Protein AF-A0A3D1VP40-F1 (afdb_monomer)

pLDDT: mean 82.48, std 14.47, range [25.33, 97.44]

Radius of gyration: 17.33 Å; Cα contacts (8 Å, |Δi|>4): 310; chains: 1; bounding box: 49×33×46 Å

Nearest PDB structures (foldseek):
  6h5l-assembly1_B  TM=7.795E-01  e=4.765E-03  Candidatus Kuenenia stuttgartensis
  8x2j-assembly1_E  TM=7.146E-01  e=1.353E-03  Chloroflexus aurantiacus J-10-fl
  6lod-assembly1_E  TM=8.408E-01  e=1.209E-02  Roseiflexus castenholzii DSM 13941
  6loe-assembly1_E  TM=8.330E-01  e=3.065E-02  Roseiflexus castenholzii DSM 13941

Structure (mmCIF, N/CA/C/O backbone):
data_AF-A0A3D1VP40-F1
#
_entry.id   AF-A0A3D1VP40-F1
#
loop_
_atom_site.group_PDB
_atom_site.id
_atom_site.type_symbol
_atom_site.label_atom_id
_atom_site.label_alt_id
_atom_site.label_comp_id
_atom_site.label_asym_id
_atom_site.label_entity_id
_atom_site.label_seq_id
_atom_site.pdbx_PDB_ins_code
_atom_site.Cartn_x
_atom_site.Cartn_y
_atom_site.Cartn_z
_atom_site.occupancy
_atom_site.B_iso_or_equiv
_atom_site.auth_seq_id
_atom_site.auth_comp_id
_atom_site.auth_asym_id
_atom_site.auth_atom_id
_atom_site.pdbx_PDB_model_num
ATOM 1 N N . VAL A 1 1 ? 21.684 8.863 -1.584 1.00 35.00 1 VAL A N 1
ATOM 2 C CA . VAL A 1 1 ? 21.474 7.771 -0.621 1.00 35.00 1 VAL A CA 1
ATOM 3 C C . VAL A 1 1 ? 21.385 6.536 -1.480 1.00 35.00 1 VAL A C 1
ATOM 5 O O . VAL A 1 1 ? 20.448 6.453 -2.269 1.00 35.00 1 VAL A O 1
ATOM 8 N N . ASN A 1 2 ? 22.416 5.693 -1.455 1.00 25.33 2 ASN A N 1
ATOM 9 C CA . ASN A 1 2 ? 22.321 4.369 -2.064 1.00 25.33 2 ASN A CA 1
ATOM 10 C C . ASN A 1 2 ? 21.084 3.679 -1.477 1.00 25.33 2 ASN A C 1
ATOM 12 O O . ASN A 1 2 ? 20.813 3.895 -0.292 1.00 25.33 2 ASN A O 1
ATOM 16 N N . PRO A 1 3 ? 20.312 2.907 -2.258 1.00 34.38 3 PRO A N 1
ATOM 17 C CA . PRO A 1 3 ? 19.380 1.976 -1.652 1.00 34.38 3 PRO A CA 1
ATOM 18 C C . PRO A 1 3 ? 20.222 1.100 -0.726 1.00 34.38 3 PRO A C 1
ATOM 20 O O . PRO A 1 3 ? 21.144 0.418 -1.173 1.00 34.38 3 PRO A O 1
ATOM 23 N N . ASP A 1 4 ? 19.997 1.232 0.574 1.00 37.84 4 ASP A N 1
ATOM 24 C CA . ASP A 1 4 ? 20.619 0.360 1.547 1.00 37.84 4 ASP A CA 1
ATOM 25 C C . ASP A 1 4 ? 19.912 -0.989 1.438 1.00 37.84 4 ASP A C 1
ATOM 27 O O . ASP A 1 4 ? 18.900 -1.231 2.089 1.00 37.84 4 ASP A O 1
ATOM 31 N N . PHE A 1 5 ? 20.412 -1.835 0.539 1.00 37.47 5 PHE A N 1
ATOM 32 C CA . PHE A 1 5 ? 19.943 -3.208 0.366 1.00 37.47 5 PHE A CA 1
ATOM 33 C C . PHE A 1 5 ? 20.277 -4.100 1.580 1.00 37.47 5 PHE A C 1
ATOM 35 O O . PHE A 1 5 ? 19.898 -5.268 1.577 1.00 37.47 5 PHE A O 1
ATOM 42 N N . TYR A 1 6 ? 20.974 -3.572 2.599 1.00 36.03 6 TYR A N 1
ATOM 43 C CA . TYR A 1 6 ? 21.245 -4.246 3.871 1.00 36.03 6 TYR A CA 1
ATOM 44 C C . TYR A 1 6 ? 20.274 -3.833 4.986 1.00 36.03 6 TYR A C 1
ATOM 46 O O . TYR A 1 6 ? 20.172 -4.542 5.987 1.00 36.03 6 TYR A O 1
ATOM 54 N N . SER A 1 7 ? 19.515 -2.744 4.810 1.00 45.97 7 SER A N 1
ATOM 55 C CA . SER A 1 7 ? 18.293 -2.529 5.582 1.00 45.97 7 SER A CA 1
ATOM 56 C C . SER A 1 7 ? 17.299 -3.620 5.193 1.00 45.97 7 SER A C 1
ATOM 58 O O . SER A 1 7 ? 16.905 -3.735 4.030 1.00 45.97 7 SER A O 1
ATOM 60 N N . THR A 1 8 ? 16.875 -4.423 6.167 1.00 51.03 8 THR A N 1
ATOM 61 C CA . THR A 1 8 ? 15.873 -5.478 5.969 1.00 51.03 8 THR A CA 1
ATOM 62 C C . THR A 1 8 ? 14.512 -4.930 5.534 1.00 51.03 8 THR A C 1
ATOM 64 O O . THR A 1 8 ? 13.662 -5.711 5.110 1.00 51.03 8 THR A O 1
ATOM 67 N N . ASP A 1 9 ? 14.309 -3.604 5.571 1.00 60.00 9 ASP A N 1
ATOM 68 C CA . ASP A 1 9 ? 13.127 -2.962 5.013 1.00 60.00 9 ASP A CA 1
ATOM 69 C C . ASP A 1 9 ? 13.390 -1.537 4.471 1.00 60.00 9 ASP A C 1
ATOM 71 O O . ASP A 1 9 ? 13.225 -0.521 5.148 1.00 60.00 9 ASP A O 1
ATOM 75 N N . TRP A 1 10 ? 13.790 -1.437 3.200 1.00 67.00 10 TRP A N 1
ATOM 76 C CA . TRP A 1 10 ? 14.044 -0.165 2.505 1.00 67.00 10 TRP A CA 1
ATOM 77 C C . TRP A 1 10 ? 12.769 0.630 2.150 1.00 67.00 10 TRP A C 1
ATOM 79 O O . TRP A 1 10 ? 12.874 1.735 1.605 1.00 67.00 10 TRP A O 1
ATOM 89 N N . ARG A 1 11 ? 11.576 0.082 2.422 1.00 71.88 11 ARG A N 1
ATOM 90 C CA . ARG A 1 11 ? 10.280 0.618 1.972 1.00 71.88 11 ARG A CA 1
ATOM 91 C C . ARG A 1 11 ? 9.796 1.827 2.764 1.00 71.88 11 ARG A C 1
ATOM 93 O O . ARG A 1 11 ? 8.980 2.592 2.253 1.00 71.88 11 ARG A O 1
ATOM 100 N N . PHE A 1 12 ? 10.267 2.007 3.998 1.00 64.19 12 PHE A N 1
ATOM 101 C CA . PHE A 1 12 ? 9.725 3.016 4.910 1.00 64.19 12 PHE A CA 1
ATOM 102 C C . PHE A 1 12 ? 9.788 4.430 4.306 1.00 64.19 12 PHE A C 1
ATOM 104 O O . PHE A 1 12 ? 10.813 4.833 3.753 1.00 64.19 12 PHE A O 1
ATOM 111 N N . GLU A 1 13 ? 8.666 5.159 4.367 1.00 67.88 13 GLU A N 1
ATOM 112 C CA . GLU A 1 13 ? 8.445 6.479 3.735 1.00 67.88 13 GLU A CA 1
ATOM 113 C C . GLU A 1 13 ? 8.643 6.549 2.213 1.00 67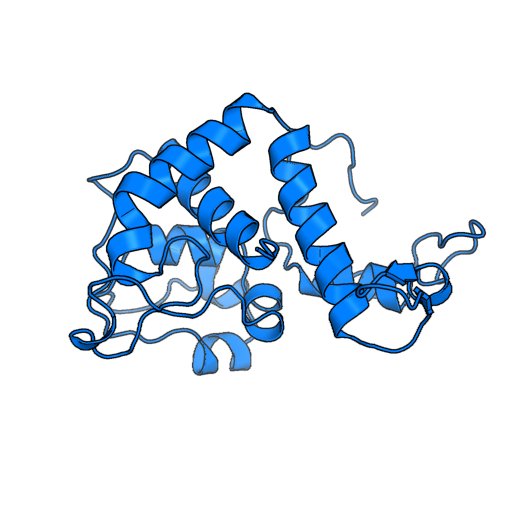.88 13 GLU A C 1
ATOM 115 O O . GLU A 1 13 ? 8.513 7.625 1.619 1.00 67.88 13 GLU A O 1
ATOM 120 N N . LYS A 1 14 ? 8.946 5.425 1.563 1.00 77.00 14 LYS A N 1
ATOM 121 C CA . LYS A 1 14 ? 8.995 5.330 0.111 1.00 77.00 14 LYS A CA 1
ATOM 122 C C . LYS A 1 14 ? 7.639 4.907 -0.410 1.00 77.00 14 LYS A C 1
ATOM 124 O O . LYS A 1 14 ? 6.890 4.185 0.248 1.00 77.00 14 LYS A O 1
ATOM 129 N N . THR A 1 15 ? 7.330 5.340 -1.622 1.00 80.94 15 THR A N 1
ATOM 130 C CA . THR A 1 15 ? 6.182 4.812 -2.352 1.00 80.94 15 THR A CA 1
ATOM 131 C C . THR A 1 15 ? 6.654 3.835 -3.427 1.00 80.94 15 THR A C 1
ATOM 133 O O . THR A 1 15 ? 7.769 3.977 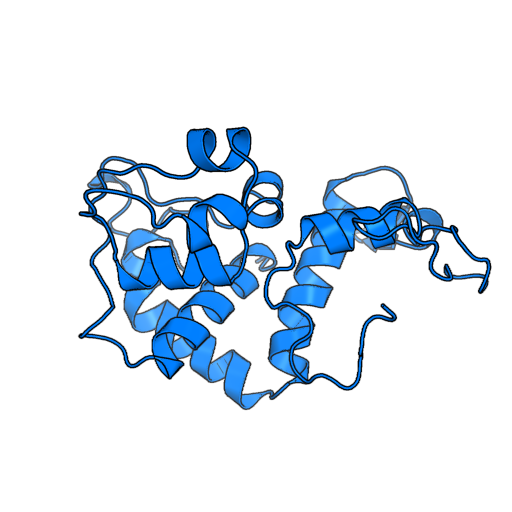-3.943 1.00 80.94 15 THR A O 1
ATOM 136 N N . PRO A 1 16 ? 5.809 2.883 -3.857 1.00 83.62 16 PRO A N 1
ATOM 137 C CA . PRO A 1 16 ? 6.107 2.081 -5.040 1.00 83.62 16 PRO A CA 1
ATOM 138 C C . PRO A 1 16 ? 6.351 2.949 -6.285 1.00 83.62 16 PRO A C 1
ATOM 140 O O . PRO A 1 16 ? 7.133 2.574 -7.155 1.00 83.62 16 PRO A O 1
ATOM 143 N N . GLY A 1 17 ? 5.768 4.152 -6.358 1.00 81.69 17 GLY A N 1
ATOM 144 C CA . GLY A 1 17 ? 6.052 5.116 -7.422 1.00 81.69 17 GLY A CA 1
ATOM 145 C C . GLY A 1 17 ? 7.482 5.657 -7.442 1.00 81.69 17 GLY A C 1
ATOM 146 O O . GLY A 1 17 ? 8.004 5.974 -8.512 1.00 81.69 17 GLY A O 1
ATOM 147 N N . GLU A 1 18 ? 8.168 5.710 -6.302 1.00 83.62 18 GLU A N 1
ATOM 148 C CA . GLU A 1 18 ? 9.597 6.032 -6.282 1.00 83.62 18 GLU A CA 1
ATOM 149 C C . GLU A 1 18 ? 10.430 4.911 -6.912 1.00 83.62 18 GLU A C 1
ATOM 151 O O . GLU A 1 18 ? 11.346 5.197 -7.688 1.00 83.62 18 GLU A O 1
ATOM 156 N N . LEU A 1 19 ? 10.076 3.648 -6.645 1.00 83.88 19 LEU A N 1
ATOM 157 C CA . LEU A 1 19 ? 10.696 2.498 -7.302 1.00 83.88 19 LEU A CA 1
ATOM 158 C C . LEU A 1 19 ? 10.361 2.468 -8.801 1.00 83.88 19 LEU A C 1
ATOM 160 O O . LEU A 1 19 ? 11.248 2.219 -9.613 1.00 83.88 19 LEU A O 1
ATOM 164 N N . PHE A 1 20 ? 9.123 2.793 -9.186 1.00 84.94 20 PHE A N 1
ATOM 165 C CA . PHE A 1 20 ? 8.741 2.940 -10.593 1.00 84.94 20 PHE A CA 1
ATOM 166 C C . PHE A 1 20 ? 9.635 3.955 -11.301 1.00 84.94 20 PHE A C 1
ATOM 168 O O . PHE A 1 20 ? 10.186 3.645 -12.351 1.00 84.94 20 PHE A O 1
ATOM 175 N N . ARG A 1 21 ? 9.836 5.149 -10.722 1.00 84.81 21 ARG A N 1
ATOM 176 C CA . ARG A 1 21 ? 10.695 6.188 -11.315 1.00 84.81 21 ARG A CA 1
ATOM 177 C C . ARG A 1 21 ? 12.130 5.697 -11.490 1.00 84.81 21 ARG A C 1
ATOM 179 O O . ARG A 1 21 ? 12.740 5.963 -12.528 1.00 84.81 21 ARG A O 1
ATOM 186 N N . LEU A 1 22 ? 12.650 4.965 -10.508 1.00 84.94 22 LEU A N 1
ATOM 187 C CA . LEU A 1 22 ? 13.979 4.364 -10.575 1.00 84.94 22 LEU A CA 1
ATOM 188 C C . LEU A 1 22 ? 14.071 3.341 -11.714 1.00 84.94 22 LEU A C 1
ATOM 190 O O . LEU A 1 22 ? 14.992 3.402 -12.524 1.00 84.94 22 LEU A O 1
ATOM 194 N N . ILE A 1 23 ? 13.093 2.443 -11.820 1.00 84.56 23 ILE A N 1
ATOM 195 C CA . ILE A 1 23 ? 13.016 1.450 -12.895 1.00 84.56 23 ILE A CA 1
ATOM 196 C C . ILE A 1 23 ? 12.827 2.131 -14.254 1.00 84.56 23 ILE A C 1
ATOM 198 O O . ILE A 1 23 ? 13.426 1.715 -15.239 1.00 84.56 23 ILE A O 1
ATOM 202 N N . GLU A 1 24 ? 12.032 3.190 -14.339 1.00 86.38 24 GLU A N 1
ATOM 203 C CA . GLU A 1 24 ? 11.755 3.866 -15.602 1.00 86.38 24 GLU A CA 1
ATOM 204 C C . GLU A 1 24 ? 12.946 4.686 -16.099 1.00 86.38 24 GLU A C 1
ATOM 206 O O . GLU A 1 24 ? 13.292 4.624 -17.277 1.00 86.38 24 GLU A O 1
ATOM 211 N N . THR A 1 25 ? 13.567 5.458 -15.209 1.00 87.81 25 THR A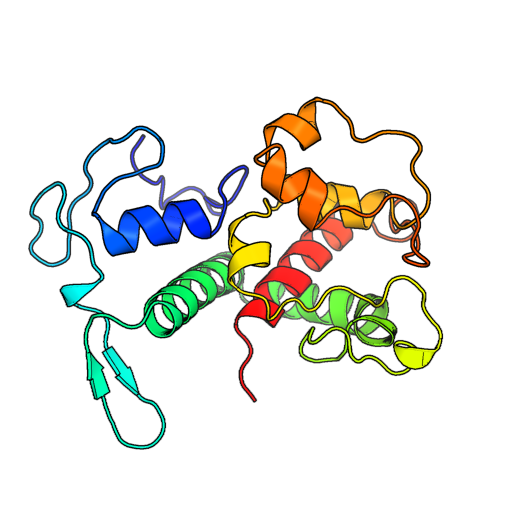 N 1
ATOM 212 C CA . THR A 1 25 ? 14.485 6.542 -15.590 1.00 87.81 25 THR A CA 1
ATOM 213 C C . THR A 1 25 ? 15.893 6.402 -15.023 1.00 87.81 25 THR A C 1
ATOM 215 O O . THR A 1 25 ? 16.754 7.212 -15.355 1.00 87.81 25 THR A O 1
ATOM 218 N N . GLY A 1 26 ? 16.134 5.442 -14.128 1.00 86.88 26 GLY A N 1
ATOM 219 C CA . GLY A 1 26 ? 17.390 5.345 -13.384 1.00 86.88 26 GLY A CA 1
ATOM 220 C C . GLY A 1 26 ? 17.588 6.493 -12.386 1.00 86.88 26 GLY A C 1
ATOM 221 O O . GLY A 1 26 ? 18.716 6.751 -11.973 1.00 86.88 26 GLY A O 1
ATOM 222 N N . LYS A 1 27 ? 16.521 7.222 -12.021 1.00 88.56 27 LYS A N 1
ATOM 223 C CA . LYS A 1 27 ? 16.566 8.374 -11.104 1.00 88.56 27 LYS A CA 1
ATOM 224 C C . LYS A 1 27 ? 15.732 8.128 -9.856 1.00 88.56 27 LYS A C 1
ATOM 226 O O . LYS A 1 27 ? 14.597 7.666 -9.947 1.00 88.56 27 LYS A O 1
ATOM 231 N N . ASP A 1 28 ? 16.262 8.507 -8.696 1.00 82.38 28 ASP A N 1
ATOM 232 C CA . ASP A 1 28 ? 15.467 8.541 -7.466 1.00 82.38 28 ASP A CA 1
ATOM 233 C C . ASP A 1 28 ? 14.621 9.821 -7.341 1.00 82.38 28 ASP A C 1
ATOM 235 O O . ASP A 1 28 ? 14.637 10.703 -8.202 1.00 82.38 28 ASP A O 1
ATOM 239 N N . ARG A 1 29 ? 13.863 9.934 -6.242 1.00 74.06 29 ARG A N 1
ATOM 240 C CA . ARG A 1 29 ? 12.994 11.091 -5.961 1.00 74.06 29 ARG A CA 1
ATOM 241 C C . ARG A 1 29 ? 13.722 12.436 -5.869 1.00 74.06 29 ARG A C 1
ATOM 243 O O . ARG A 1 29 ? 13.081 13.469 -5.997 1.00 74.06 29 ARG A O 1
ATOM 250 N N . PHE A 1 30 ? 15.034 12.427 -5.642 1.00 79.25 30 PHE A N 1
ATOM 251 C CA . PHE A 1 30 ? 15.868 13.627 -5.565 1.00 79.25 30 PHE A CA 1
ATOM 252 C C . PHE A 1 30 ? 16.601 13.900 -6.887 1.00 79.25 30 PHE A C 1
ATOM 254 O O . PHE A 1 30 ? 17.489 14.747 -6.935 1.00 79.25 30 PHE A O 1
ATOM 261 N N . GLY A 1 31 ? 16.279 13.155 -7.949 1.00 82.75 31 GLY A N 1
ATOM 262 C CA . GLY A 1 31 ? 16.936 13.265 -9.248 1.00 82.75 31 GLY A CA 1
ATOM 263 C C . GLY A 1 31 ? 18.340 12.663 -9.290 1.00 82.75 31 GLY A C 1
ATOM 264 O O . GLY A 1 31 ? 19.031 12.827 -10.295 1.00 82.75 31 GLY A O 1
ATOM 265 N N . ARG A 1 32 ? 18.779 11.955 -8.239 1.00 85.56 32 ARG A N 1
ATOM 266 C CA . ARG A 1 32 ? 20.094 11.305 -8.239 1.00 85.56 32 ARG A CA 1
ATOM 267 C C . ARG A 1 32 ? 20.065 10.110 -9.176 1.00 85.56 32 ARG A C 1
ATOM 269 O O . ARG A 1 32 ? 19.090 9.361 -9.195 1.00 85.56 32 ARG A O 1
ATOM 276 N N . LEU A 1 33 ? 21.140 9.958 -9.937 1.00 89.94 33 LEU A N 1
ATOM 277 C CA . LEU A 1 33 ? 21.310 8.885 -10.907 1.00 89.94 33 LEU A CA 1
ATOM 278 C C . LEU A 1 33 ? 21.698 7.585 -10.192 1.00 89.94 33 LEU A C 1
ATOM 280 O O . LEU A 1 33 ? 22.463 7.616 -9.231 1.00 89.94 33 LEU A O 1
ATOM 284 N N . HIS A 1 34 ? 21.199 6.462 -10.696 1.00 85.75 34 HIS A N 1
ATOM 285 C CA . HIS A 1 34 ? 21.505 5.100 -10.254 1.00 85.75 34 HIS A CA 1
ATOM 286 C C . HIS A 1 34 ? 21.895 4.240 -11.465 1.00 85.75 34 HIS A C 1
ATOM 288 O O . HIS A 1 34 ? 21.500 4.579 -12.586 1.00 85.75 34 HIS A O 1
ATOM 294 N N . PRO A 1 35 ? 22.684 3.168 -11.279 1.00 85.31 35 PRO A N 1
ATOM 295 C CA . PRO A 1 35 ? 23.094 2.306 -12.381 1.00 85.31 35 PRO A CA 1
ATOM 296 C C . PRO A 1 35 ? 21.921 1.475 -12.925 1.00 85.31 35 PRO A C 1
ATOM 298 O O . PRO A 1 35 ? 21.115 0.930 -12.164 1.00 85.31 35 PRO A O 1
ATOM 301 N N . GLY A 1 36 ? 21.848 1.379 -14.252 1.00 84.38 36 GLY A N 1
ATOM 302 C CA . GLY A 1 36 ? 20.910 0.521 -14.975 1.00 84.38 36 GLY A CA 1
ATOM 303 C C . GLY A 1 36 ? 21.457 -0.878 -15.283 1.00 84.38 36 GLY A C 1
ATOM 304 O O . GLY A 1 36 ? 22.523 -1.250 -14.784 1.00 84.38 36 GLY A O 1
ATOM 305 N N . PRO A 1 37 ? 20.764 -1.651 -16.142 1.00 82.31 37 PRO A N 1
ATOM 306 C CA . PRO A 1 37 ? 21.163 -3.005 -16.533 1.00 82.31 37 PRO A CA 1
ATOM 307 C C . PRO A 1 37 ? 22.576 -3.114 -17.122 1.00 82.31 37 PRO A C 1
ATOM 309 O O . PRO A 1 37 ? 23.231 -4.136 -16.938 1.00 82.31 37 PRO A O 1
ATOM 312 N N . SER A 1 38 ? 23.057 -2.080 -17.822 1.00 86.44 38 SER A N 1
ATOM 313 C CA . SER A 1 38 ? 24.416 -2.050 -18.387 1.00 86.44 38 SER A CA 1
ATOM 314 C C . SER A 1 38 ? 25.474 -1.538 -17.401 1.00 86.44 38 SER A C 1
ATOM 316 O O . SER A 1 38 ? 26.652 -1.450 -17.742 1.00 86.44 38 SER A O 1
ATOM 318 N N . GLY A 1 39 ? 25.064 -1.154 -16.187 1.00 86.88 39 GLY A N 1
ATOM 319 C CA . GLY A 1 39 ? 25.903 -0.479 -15.196 1.00 86.88 39 GLY A CA 1
ATOM 320 C C . GLY A 1 39 ? 26.032 1.035 -15.405 1.00 86.88 39 GLY A C 1
ATOM 321 O O . GLY A 1 39 ? 26.648 1.715 -14.584 1.00 86.88 39 GLY A O 1
ATOM 322 N N . LYS A 1 40 ? 25.442 1.604 -16.466 1.00 89.50 40 LYS A N 1
ATOM 323 C CA . LYS A 1 40 ? 25.496 3.046 -16.744 1.00 89.50 40 LYS A CA 1
ATOM 324 C C . LYS A 1 40 ? 24.605 3.842 -15.784 1.00 89.50 40 LYS A C 1
ATOM 326 O O . LYS A 1 40 ? 23.443 3.507 -15.570 1.00 89.50 40 LYS A O 1
ATOM 331 N N . MET A 1 41 ? 25.128 4.943 -15.243 1.00 89.81 41 MET A N 1
ATOM 332 C CA . MET A 1 41 ? 24.370 5.843 -14.364 1.00 89.81 41 MET A CA 1
ATOM 333 C C . MET A 1 41 ? 23.251 6.568 -15.118 1.00 89.81 41 MET A C 1
ATOM 335 O O . MET A 1 41 ? 23.481 7.135 -16.187 1.00 89.81 41 MET A O 1
ATOM 339 N N . GLY A 1 42 ? 22.053 6.597 -14.529 1.00 86.25 42 GLY A N 1
ATOM 340 C CA . GLY A 1 42 ? 20.879 7.245 -15.119 1.00 86.25 42 GLY A CA 1
ATOM 341 C C . GLY A 1 42 ? 20.225 6.429 -16.232 1.00 86.25 42 GLY A C 1
ATOM 342 O O . GLY A 1 42 ? 19.421 6.965 -16.990 1.00 86.25 42 GLY A O 1
ATOM 343 N N . GLU A 1 43 ? 20.591 5.155 -16.354 1.00 88.00 43 GLU A N 1
ATOM 344 C CA . GLU A 1 43 ? 19.918 4.202 -17.224 1.00 88.00 43 GLU A CA 1
ATOM 345 C C . GLU A 1 43 ? 18.784 3.521 -16.443 1.00 88.00 43 GLU A C 1
ATOM 347 O O . GLU A 1 43 ? 19.002 2.921 -15.392 1.00 88.00 43 GLU A O 1
ATOM 352 N N . GLY A 1 44 ? 17.554 3.627 -16.950 1.00 84.81 44 GLY A N 1
ATOM 353 C CA . GLY A 1 44 ? 16.408 2.907 -16.401 1.00 84.81 44 GLY A CA 1
ATOM 354 C C . GLY A 1 44 ? 16.408 1.426 -16.785 1.00 84.81 44 GLY A C 1
ATOM 355 O O . GLY A 1 44 ? 16.880 1.027 -17.846 1.00 84.81 44 GLY A O 1
ATOM 356 N N . TRP A 1 45 ? 15.792 0.607 -15.941 1.00 82.06 45 TRP A N 1
ATOM 357 C CA . TRP A 1 45 ? 15.563 -0.823 -16.151 1.00 82.06 45 TRP A CA 1
ATOM 358 C C . TRP A 1 45 ? 14.359 -1.128 -17.055 1.00 82.06 45 TRP A C 1
ATOM 360 O O . TRP A 1 45 ? 14.184 -2.276 -17.457 1.00 82.06 45 TRP A O 1
ATOM 370 N N . LYS A 1 46 ? 13.553 -0.122 -17.434 1.00 82.06 46 LYS A N 1
ATOM 371 C CA . LYS A 1 46 ? 12.379 -0.269 -18.321 1.00 82.06 46 LYS A CA 1
ATOM 372 C C . LYS A 1 46 ? 12.690 -1.065 -19.582 1.00 82.06 46 LYS A C 1
ATOM 374 O O . LYS A 1 46 ? 11.906 -1.939 -19.929 1.00 82.06 46 LYS A O 1
ATOM 379 N N . GLY A 1 47 ? 13.834 -0.784 -20.214 1.00 75.56 47 GLY A N 1
ATOM 380 C CA . GLY A 1 47 ? 14.337 -1.459 -21.416 1.00 75.56 47 GLY A CA 1
ATOM 381 C C . GLY A 1 47 ? 14.560 -2.971 -21.260 1.00 75.56 47 GLY A C 1
ATOM 382 O O . GLY A 1 47 ? 14.500 -3.718 -22.232 1.00 75.56 47 GLY A O 1
ATOM 383 N N . ALA A 1 48 ? 14.815 -3.417 -20.030 1.00 77.69 48 ALA A N 1
ATOM 384 C CA . ALA A 1 48 ? 15.164 -4.794 -19.702 1.00 77.69 48 ALA A CA 1
ATOM 385 C C . ALA A 1 48 ? 13.973 -5.624 -19.191 1.00 77.69 48 ALA A C 1
ATOM 387 O O . ALA A 1 48 ? 14.093 -6.845 -19.082 1.00 77.69 48 ALA A O 1
ATOM 388 N N . ILE A 1 49 ? 12.830 -4.995 -18.886 1.00 75.19 49 ILE A N 1
ATOM 389 C CA . ILE A 1 49 ? 11.643 -5.699 -18.388 1.00 75.19 49 ILE A CA 1
ATOM 390 C C . ILE A 1 49 ? 10.958 -6.444 -19.534 1.00 75.19 49 ILE A C 1
ATOM 392 O O . ILE A 1 49 ? 10.609 -5.859 -20.563 1.00 75.19 49 ILE A O 1
ATOM 396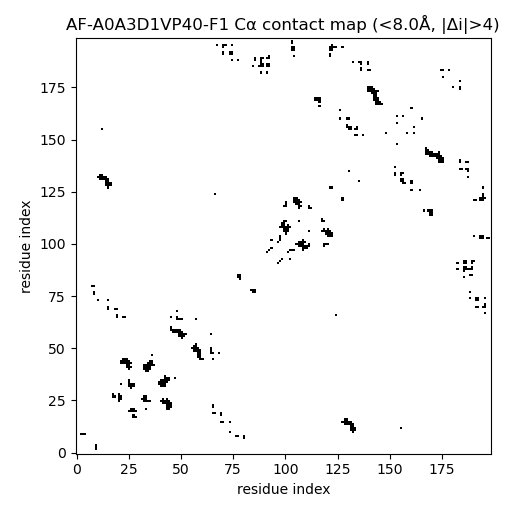 N N . LYS A 1 50 ? 10.731 -7.740 -19.312 1.00 71.62 50 LYS A N 1
ATOM 397 C CA . LYS A 1 50 ? 9.954 -8.625 -20.180 1.00 71.62 50 LYS A CA 1
ATOM 398 C C . LYS A 1 50 ? 8.843 -9.251 -19.341 1.00 71.62 50 LYS A C 1
ATOM 400 O O . LYS A 1 50 ? 9.141 -9.895 -18.340 1.00 71.62 50 LYS A O 1
ATOM 405 N N . ASP A 1 51 ? 7.593 -9.049 -19.735 1.00 67.94 51 ASP A N 1
ATOM 406 C CA . ASP A 1 51 ? 6.412 -9.659 -19.106 1.00 67.94 51 ASP A CA 1
ATOM 407 C C . ASP A 1 51 ? 5.833 -10.723 -20.052 1.00 67.94 51 ASP A C 1
ATOM 409 O O . ASP A 1 51 ? 5.773 -10.484 -21.254 1.00 67.94 51 ASP A O 1
ATOM 413 N N . ASN A 1 52 ? 5.441 -11.899 -19.556 1.00 66.50 52 ASN A N 1
ATOM 414 C CA . ASN A 1 52 ? 4.846 -12.953 -20.384 1.00 66.50 52 ASN A CA 1
ATOM 415 C C . ASN A 1 52 ? 3.355 -13.086 -20.069 1.00 66.50 52 ASN A C 1
ATOM 417 O O . ASN A 1 52 ? 2.977 -13.692 -19.069 1.00 66.50 52 ASN A O 1
ATOM 421 N N . ARG A 1 53 ? 2.507 -12.572 -20.963 1.00 67.50 53 ARG A N 1
ATOM 422 C CA . ARG A 1 53 ? 1.045 -12.640 -20.824 1.00 67.50 53 ARG A CA 1
ATOM 423 C C . ARG A 1 53 ? 0.477 -13.758 -21.689 1.00 67.50 53 ARG A C 1
ATOM 425 O O . ARG A 1 53 ? -0.078 -13.504 -22.753 1.00 67.50 53 ARG A O 1
ATOM 432 N N . GLY A 1 54 ? 0.669 -15.002 -21.252 1.00 50.66 54 GLY A N 1
ATOM 433 C CA . GLY A 1 54 ? 0.038 -16.174 -21.872 1.00 50.66 54 GLY A CA 1
ATOM 434 C C . GLY A 1 54 ? 0.541 -16.537 -23.276 1.00 50.66 54 GLY A C 1
ATOM 435 O O . GLY A 1 54 ? -0.169 -17.224 -24.002 1.00 50.66 54 GLY A O 1
ATOM 436 N N . GLY A 1 55 ? 1.747 -16.099 -23.668 1.00 53.72 55 GLY A N 1
ATOM 437 C CA . GLY A 1 55 ? 2.371 -16.489 -24.944 1.00 53.72 55 GLY A CA 1
ATOM 438 C C . GLY A 1 55 ? 3.153 -15.387 -25.662 1.00 53.72 55 GLY A C 1
ATOM 439 O O . GLY A 1 55 ? 3.924 -15.688 -26.571 1.00 53.72 55 GLY A O 1
ATOM 440 N N . GLN A 1 56 ? 3.005 -14.126 -25.250 1.00 54.62 56 GLN A N 1
ATOM 441 C CA . GLN A 1 56 ? 3.749 -13.000 -25.815 1.00 54.62 56 GLN A CA 1
ATOM 442 C C . GLN A 1 56 ? 4.656 -12.373 -24.755 1.00 54.62 56 GLN A C 1
ATOM 444 O O . GLN A 1 56 ? 4.185 -11.934 -23.705 1.00 54.62 56 GLN A O 1
ATOM 449 N N . LEU A 1 57 ? 5.956 -12.294 -25.058 1.00 56.22 57 LEU A N 1
ATOM 450 C CA . LEU A 1 57 ? 6.877 -11.428 -24.327 1.00 56.22 57 LEU A CA 1
ATOM 451 C C . LEU A 1 57 ? 6.527 -9.974 -24.659 1.00 56.22 57 LEU A C 1
ATOM 453 O O . LEU A 1 57 ? 6.805 -9.488 -25.755 1.00 56.22 57 LEU A O 1
ATOM 457 N N . VAL A 1 58 ? 5.911 -9.278 -23.713 1.00 57.22 58 VAL A N 1
ATOM 458 C CA . VAL A 1 58 ? 5.711 -7.835 -23.758 1.00 57.22 58 VAL A CA 1
ATOM 459 C C . VAL A 1 58 ? 7.031 -7.193 -23.334 1.00 57.22 58 VAL A C 1
ATOM 461 O O . VAL A 1 58 ? 7.402 -7.218 -22.160 1.00 57.22 58 VAL A O 1
ATOM 464 N N . ALA A 1 59 ? 7.770 -6.661 -24.308 1.00 54.44 59 ALA A N 1
ATOM 465 C CA . ALA A 1 59 ? 8.956 -5.844 -24.079 1.00 54.44 59 ALA A CA 1
ATOM 466 C C . ALA A 1 59 ? 8.593 -4.352 -24.188 1.00 54.44 59 ALA A C 1
ATOM 468 O O . ALA A 1 59 ? 7.977 -3.927 -25.161 1.00 54.44 59 ALA A O 1
ATOM 469 N N . THR A 1 60 ? 9.011 -3.586 -23.176 1.00 53.88 60 THR A N 1
ATOM 470 C CA . THR A 1 60 ? 9.241 -2.126 -23.159 1.00 53.88 60 THR A CA 1
ATOM 471 C C . THR A 1 60 ? 8.124 -1.200 -23.669 1.00 53.88 60 THR A C 1
ATOM 473 O O . THR A 1 60 ? 7.977 -0.980 -24.866 1.00 53.88 60 THR A O 1
ATOM 476 N N . GLY A 1 61 ? 7.417 -0.533 -22.745 1.00 59.44 61 GLY A N 1
ATOM 477 C CA . GLY A 1 61 ? 6.524 0.599 -23.055 1.00 59.44 61 GLY A CA 1
ATOM 478 C C . GLY A 1 61 ? 5.231 0.618 -22.245 1.00 59.44 61 GLY A C 1
ATOM 479 O O . GLY A 1 61 ? 4.761 1.694 -21.889 1.00 59.44 61 GLY A O 1
ATOM 480 N N . ASP A 1 62 ? 4.719 -0.564 -21.903 1.00 72.50 62 ASP A N 1
ATOM 481 C CA . ASP A 1 62 ? 3.503 -0.736 -21.113 1.00 72.50 62 ASP A CA 1
ATOM 482 C C . ASP A 1 62 ? 3.752 -0.417 -19.622 1.00 72.50 62 ASP A C 1
ATOM 484 O O . ASP A 1 62 ? 4.527 -1.126 -18.965 1.00 72.50 62 ASP A O 1
ATOM 488 N N . PRO A 1 63 ? 3.100 0.616 -19.054 1.00 74.69 63 PRO A N 1
ATOM 489 C CA . PRO A 1 63 ? 3.189 0.924 -17.630 1.00 74.69 63 PRO A CA 1
ATOM 490 C C . PRO A 1 63 ? 2.754 -0.237 -16.727 1.00 74.69 63 PRO A C 1
ATOM 492 O O . PRO A 1 63 ? 3.273 -0.357 -15.620 1.00 74.69 63 PRO A O 1
ATOM 495 N N . ILE A 1 64 ? 1.849 -1.110 -17.185 1.00 76.81 64 ILE A N 1
ATOM 496 C CA . ILE A 1 64 ? 1.364 -2.263 -16.411 1.00 76.81 64 ILE A CA 1
ATOM 497 C C . ILE A 1 64 ? 2.508 -3.244 -16.137 1.00 76.81 64 ILE A C 1
ATOM 499 O O . ILE A 1 64 ? 2.661 -3.702 -15.009 1.00 76.81 64 ILE A O 1
ATOM 503 N N . ALA A 1 65 ? 3.366 -3.515 -17.127 1.00 75.81 65 ALA A N 1
ATOM 504 C CA . ALA A 1 65 ? 4.509 -4.411 -16.944 1.00 75.81 65 ALA A CA 1
ATOM 505 C C . ALA A 1 65 ? 5.501 -3.862 -15.901 1.00 75.81 65 ALA A C 1
ATOM 507 O O . ALA A 1 65 ? 6.028 -4.614 -15.082 1.00 75.81 65 ALA A O 1
ATOM 508 N N . ILE A 1 66 ? 5.720 -2.542 -15.884 1.00 79.44 66 ILE A N 1
ATOM 509 C CA . ILE A 1 66 ? 6.577 -1.895 -14.881 1.00 79.44 66 ILE A CA 1
ATOM 510 C C . ILE A 1 66 ? 5.929 -1.978 -13.493 1.00 79.44 66 ILE A C 1
ATOM 512 O O . ILE A 1 66 ? 6.617 -2.314 -12.533 1.00 79.44 66 ILE A O 1
ATOM 516 N N . TRP A 1 67 ? 4.620 -1.734 -13.373 1.00 82.12 67 TRP A N 1
ATOM 517 C CA . TRP A 1 67 ? 3.911 -1.870 -12.095 1.00 82.12 67 TRP A CA 1
ATOM 518 C C . TRP A 1 67 ? 3.922 -3.298 -11.561 1.00 82.12 67 TRP A C 1
ATOM 520 O O . TRP A 1 67 ? 4.166 -3.483 -10.371 1.00 82.12 67 TRP A O 1
ATOM 530 N N . ASN A 1 68 ? 3.753 -4.299 -12.425 1.00 78.62 68 ASN A N 1
ATOM 531 C CA . ASN A 1 68 ? 3.892 -5.700 -12.040 1.00 78.62 68 ASN A CA 1
ATOM 532 C C . ASN A 1 68 ? 5.273 -5.960 -11.428 1.00 78.62 68 ASN A C 1
ATOM 534 O O . ASN A 1 68 ? 5.354 -6.540 -10.351 1.00 78.62 68 ASN A O 1
ATOM 538 N N . VAL A 1 69 ? 6.354 -5.467 -12.045 1.00 78.44 69 VAL A N 1
ATOM 539 C CA . VAL A 1 69 ? 7.710 -5.588 -11.480 1.00 78.44 69 VAL A CA 1
ATOM 540 C C . VAL A 1 69 ? 7.851 -4.815 -10.169 1.00 78.44 69 VAL A C 1
ATOM 542 O O . VAL A 1 69 ? 8.409 -5.348 -9.215 1.00 78.44 69 VAL A O 1
ATOM 545 N N . VAL A 1 70 ? 7.340 -3.586 -10.086 1.00 83.12 70 VAL A N 1
ATOM 546 C CA . VAL A 1 70 ? 7.397 -2.762 -8.868 1.00 83.12 70 VAL A CA 1
ATOM 547 C C . VAL A 1 70 ? 6.726 -3.475 -7.695 1.00 83.12 70 VAL A C 1
ATOM 549 O O . VAL A 1 70 ? 7.347 -3.630 -6.646 1.00 83.12 70 VAL A O 1
ATOM 552 N N . PHE A 1 71 ? 5.484 -3.933 -7.863 1.00 81.50 71 PHE A N 1
ATOM 553 C CA . PHE A 1 71 ? 4.738 -4.600 -6.795 1.00 81.50 71 PHE A CA 1
ATOM 554 C C . PHE A 1 71 ? 5.234 -6.027 -6.536 1.00 81.50 71 PHE A C 1
ATOM 556 O O . PHE A 1 71 ? 5.197 -6.481 -5.392 1.00 81.50 71 PHE A O 1
ATOM 563 N N . TYR A 1 72 ? 5.797 -6.705 -7.540 1.00 78.88 72 TYR A N 1
ATOM 564 C CA . TYR A 1 72 ? 6.544 -7.943 -7.326 1.00 78.88 72 TYR A CA 1
ATOM 565 C C . TYR A 1 72 ? 7.755 -7.697 -6.425 1.00 78.88 72 TYR A C 1
ATOM 567 O O . TYR A 1 72 ? 7.861 -8.304 -5.370 1.00 78.88 72 TYR A O 1
ATOM 575 N N . VAL A 1 73 ? 8.647 -6.766 -6.769 1.00 79.94 73 VAL A N 1
ATOM 576 C CA . VAL A 1 73 ? 9.836 -6.460 -5.955 1.00 79.94 73 VAL A CA 1
ATOM 577 C C . VAL A 1 73 ? 9.438 -6.014 -4.544 1.00 79.94 73 VAL A C 1
ATOM 579 O O . VAL A 1 73 ? 10.046 -6.461 -3.575 1.00 79.94 73 VAL A O 1
ATOM 582 N N . TRP A 1 74 ? 8.382 -5.207 -4.418 1.00 81.06 74 TRP A N 1
ATOM 583 C CA . TRP A 1 74 ? 7.847 -4.756 -3.129 1.00 81.06 74 TRP A CA 1
ATOM 584 C C . TRP A 1 74 ? 7.278 -5.899 -2.278 1.00 81.06 74 TRP A C 1
ATOM 586 O O . TRP A 1 74 ? 7.520 -5.975 -1.078 1.00 81.06 74 TRP A O 1
ATOM 596 N N . SER A 1 75 ? 6.525 -6.823 -2.877 1.00 77.12 75 SER A N 1
ATOM 597 C CA . SER A 1 75 ? 6.011 -7.996 -2.157 1.00 77.12 75 SER A CA 1
ATOM 598 C C . SER A 1 75 ? 7.128 -8.986 -1.815 1.00 77.12 75 SER A C 1
ATOM 600 O O . SER A 1 75 ? 7.151 -9.569 -0.731 1.00 77.12 75 SER A O 1
ATOM 602 N N . ARG A 1 76 ? 8.119 -9.141 -2.698 1.00 74.06 76 ARG A N 1
ATOM 603 C CA . ARG A 1 76 ? 9.288 -9.993 -2.469 1.00 74.06 76 ARG A CA 1
ATOM 604 C C . ARG A 1 76 ? 10.249 -9.417 -1.442 1.00 74.06 76 ARG A C 1
ATOM 606 O O . ARG A 1 76 ? 10.919 -10.216 -0.800 1.00 74.06 76 ARG A O 1
ATOM 613 N N . SER A 1 77 ? 10.302 -8.103 -1.221 1.00 71.44 77 SER A N 1
ATOM 614 C CA . SER A 1 77 ? 11.067 -7.557 -0.093 1.00 71.44 77 SER A CA 1
ATOM 615 C C . SER A 1 77 ? 10.455 -7.953 1.254 1.00 71.44 77 SER A C 1
ATOM 617 O O . SER A 1 77 ? 11.199 -8.187 2.196 1.00 71.44 77 SER A O 1
ATOM 619 N N . ILE A 1 78 ? 9.130 -8.146 1.332 1.00 67.81 78 ILE A N 1
ATOM 620 C CA . ILE A 1 78 ? 8.463 -8.695 2.528 1.00 67.81 78 ILE A CA 1
ATOM 621 C C . ILE A 1 78 ? 8.866 -10.160 2.735 1.00 67.81 78 ILE A C 1
ATOM 623 O O . ILE A 1 78 ? 9.309 -10.545 3.815 1.00 67.81 78 ILE A O 1
ATOM 627 N N . ALA A 1 79 ? 8.744 -10.981 1.687 1.00 58.50 79 ALA A N 1
ATOM 628 C CA . ALA A 1 79 ? 9.064 -12.409 1.757 1.00 58.50 79 ALA A CA 1
ATOM 629 C C . ALA A 1 79 ? 10.571 -12.681 1.938 1.00 58.50 79 ALA A C 1
ATOM 631 O O . ALA A 1 79 ? 10.952 -13.656 2.580 1.00 58.50 79 ALA A O 1
ATOM 632 N N . GLY A 1 80 ? 11.424 -11.823 1.373 1.00 57.41 80 GLY A N 1
ATOM 633 C CA . GLY A 1 80 ? 12.878 -11.877 1.508 1.00 57.41 80 GLY A CA 1
ATOM 634 C C . GLY A 1 80 ? 13.369 -11.454 2.892 1.00 57.41 80 GLY A C 1
ATOM 635 O O . GLY A 1 80 ? 14.396 -11.959 3.333 1.00 57.41 80 GLY A O 1
ATOM 636 N N . ALA A 1 81 ? 12.620 -10.596 3.597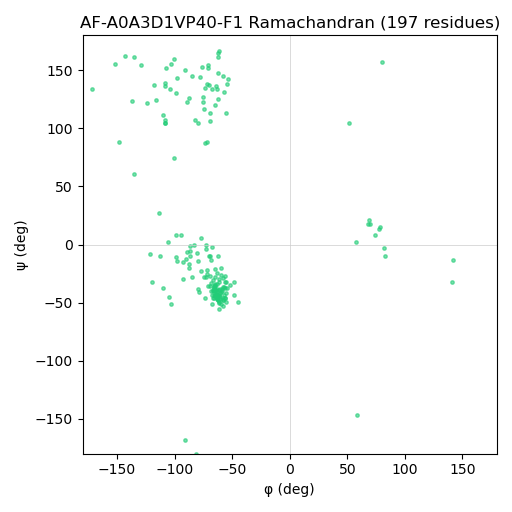 1.00 59.44 81 ALA A N 1
ATOM 637 C CA . ALA A 1 81 ? 12.895 -10.261 4.993 1.00 59.44 81 ALA A CA 1
ATOM 638 C C . ALA A 1 81 ? 12.614 -11.447 5.941 1.00 59.44 81 ALA A C 1
ATOM 640 O O . ALA A 1 81 ? 13.355 -11.639 6.901 1.00 59.44 81 ALA A O 1
ATOM 641 N N . SER A 1 82 ? 11.579 -12.258 5.669 1.00 6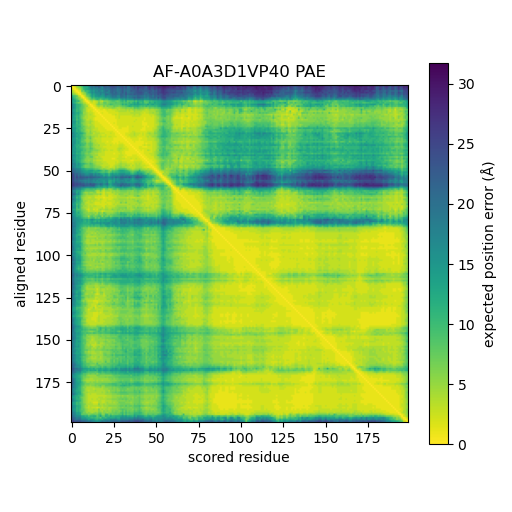4.44 82 SER A N 1
ATOM 642 C CA . SER A 1 82 ? 11.388 -13.606 6.237 1.00 64.44 82 SER A CA 1
ATOM 643 C C . SER A 1 82 ? 10.206 -14.333 5.564 1.00 64.44 82 SER A C 1
ATOM 645 O O . SER A 1 82 ? 9.113 -13.761 5.499 1.00 64.44 82 SER A O 1
ATOM 647 N N . PRO A 1 83 ? 10.332 -15.617 5.162 1.00 68.25 83 PRO A N 1
ATOM 648 C CA . PRO A 1 83 ? 9.195 -16.417 4.697 1.00 68.25 83 PRO A CA 1
ATOM 649 C C . PRO A 1 83 ? 8.050 -16.513 5.716 1.00 68.25 83 PRO A C 1
ATOM 651 O O . PRO A 1 83 ? 6.884 -16.557 5.326 1.00 68.25 83 PRO A O 1
ATOM 654 N N . THR A 1 84 ? 8.357 -16.501 7.020 1.00 80.19 84 THR A N 1
ATOM 655 C CA . THR A 1 84 ? 7.329 -16.533 8.076 1.00 80.19 84 THR A CA 1
ATOM 656 C C . THR A 1 84 ? 6.475 -15.270 8.062 1.00 80.19 84 THR A C 1
ATOM 658 O O . THR A 1 84 ? 5.262 -15.346 8.233 1.00 80.19 84 THR A O 1
ATOM 661 N N . ARG A 1 85 ? 7.086 -14.120 7.754 1.00 81.88 85 ARG A N 1
ATOM 662 C CA . ARG A 1 85 ? 6.420 -12.817 7.755 1.00 81.88 85 ARG A CA 1
ATOM 663 C C . ARG A 1 85 ? 5.336 -12.720 6.686 1.00 81.88 85 ARG A C 1
ATOM 665 O O . ARG A 1 85 ? 4.288 -12.135 6.932 1.00 81.88 85 ARG A O 1
ATOM 672 N N . PHE A 1 86 ? 5.557 -13.311 5.510 1.00 82.00 86 PHE A N 1
ATOM 673 C CA . PHE A 1 86 ? 4.537 -13.341 4.458 1.00 82.00 86 PHE A CA 1
ATOM 674 C C . PHE A 1 86 ? 3.299 -14.136 4.899 1.00 82.00 86 PHE A C 1
ATOM 676 O O . PHE A 1 86 ? 2.170 -13.675 4.736 1.00 82.00 86 PHE A O 1
ATOM 683 N N . THR A 1 87 ? 3.509 -15.303 5.510 1.00 87.19 87 THR A N 1
ATOM 684 C CA . THR A 1 87 ? 2.426 -16.131 6.055 1.00 87.19 87 THR A CA 1
ATOM 685 C C . THR A 1 87 ? 1.686 -15.419 7.188 1.00 87.19 87 THR A C 1
ATOM 687 O O . THR A 1 87 ? 0.458 -15.425 7.223 1.00 87.19 87 THR A O 1
ATOM 690 N N . GLU A 1 88 ? 2.405 -14.754 8.091 1.00 89.88 88 GLU A N 1
ATOM 691 C CA . GLU A 1 88 ? 1.817 -13.946 9.166 1.00 89.88 88 GLU A CA 1
ATOM 692 C C . GLU A 1 88 ? 0.977 -12.782 8.615 1.00 89.88 88 GLU A C 1
ATOM 694 O O . GLU A 1 88 ? -0.154 -12.572 9.054 1.00 89.88 88 GLU A O 1
ATOM 699 N N . ALA A 1 89 ? 1.482 -12.073 7.601 1.00 90.94 89 ALA A N 1
ATOM 700 C CA . ALA A 1 89 ? 0.761 -11.001 6.920 1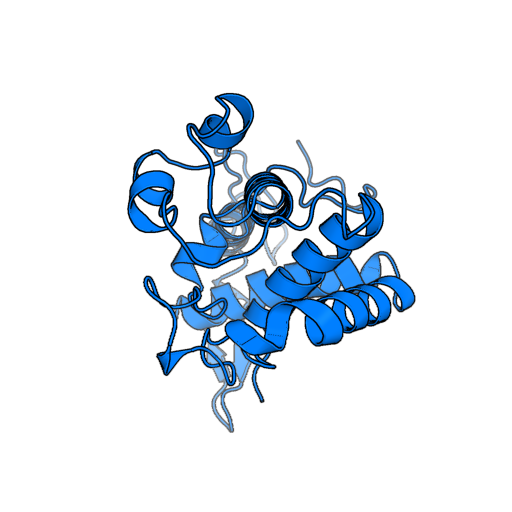.00 90.94 89 ALA A CA 1
ATOM 701 C C . ALA A 1 89 ? -0.527 -11.508 6.260 1.00 90.94 89 ALA A C 1
ATOM 703 O O . ALA A 1 89 ? -1.580 -10.874 6.369 1.00 90.94 89 ALA A O 1
ATOM 704 N N . TRP A 1 90 ? -0.469 -12.681 5.623 1.00 91.88 90 TRP A N 1
ATOM 705 C CA . TRP A 1 90 ? -1.656 -13.330 5.078 1.00 91.88 90 TRP A CA 1
ATOM 706 C C . TRP A 1 90 ? -2.664 -13.708 6.164 1.00 91.88 90 TRP A C 1
ATOM 708 O O . TRP A 1 90 ? -3.858 -13.461 5.995 1.00 91.88 90 TRP A O 1
ATOM 718 N N . ASN A 1 91 ? -2.214 -14.268 7.286 1.00 95.44 91 ASN A N 1
ATOM 719 C CA . ASN A 1 91 ? -3.102 -14.640 8.386 1.00 95.44 91 ASN A CA 1
ATOM 720 C C . ASN A 1 91 ? -3.843 -13.419 8.938 1.00 95.44 91 ASN A C 1
ATOM 722 O O . ASN A 1 91 ? -5.062 -13.463 9.088 1.00 95.44 91 ASN A O 1
ATOM 726 N N . VAL A 1 92 ? -3.142 -12.301 9.153 1.00 96.88 92 VAL A N 1
ATOM 727 C CA . VAL A 1 92 ? -3.788 -11.058 9.595 1.00 96.88 92 VAL A CA 1
ATOM 728 C C . VAL A 1 92 ? -4.787 -10.562 8.547 1.00 96.88 92 VAL A C 1
ATOM 730 O O . VAL A 1 92 ? -5.931 -10.264 8.889 1.00 96.88 92 VAL A O 1
ATOM 733 N N . TYR A 1 93 ? -4.405 -10.511 7.269 1.00 96.62 93 TYR A N 1
ATOM 734 C CA . TYR A 1 93 ? -5.286 -10.021 6.205 1.00 96.62 93 TYR A CA 1
ATOM 735 C C . TYR A 1 93 ? -6.544 -10.884 6.020 1.00 96.62 93 TYR A C 1
ATOM 737 O O . TYR A 1 93 ? -7.658 -10.365 5.925 1.00 96.62 93 TYR A O 1
ATOM 745 N N . SER A 1 94 ? -6.375 -12.204 5.968 1.00 96.06 94 SER A N 1
ATOM 746 C CA . SER A 1 94 ? -7.455 -13.162 5.711 1.00 96.06 94 SER A CA 1
ATOM 747 C C . SER A 1 94 ? -8.456 -13.270 6.860 1.00 96.06 94 SER A C 1
ATOM 749 O O . SER A 1 94 ? -9.615 -13.584 6.613 1.00 96.06 94 SER A O 1
ATOM 751 N N . GLN A 1 95 ? -8.041 -12.987 8.097 1.00 96.69 95 GLN A N 1
ATOM 752 C CA . GLN A 1 95 ? -8.937 -13.004 9.256 1.00 96.69 95 GLN A CA 1
ATOM 753 C C . GLN A 1 95 ? -9.691 -11.683 9.446 1.00 96.69 95 GLN A C 1
ATOM 755 O O . GLN A 1 95 ? -10.793 -11.683 9.986 1.00 96.69 95 GLN A O 1
ATOM 760 N N . ASN A 1 96 ? -9.109 -10.560 9.010 1.00 97.44 96 ASN A N 1
ATOM 761 C CA . ASN A 1 96 ? -9.583 -9.231 9.406 1.00 97.44 96 ASN A CA 1
ATOM 762 C C . ASN A 1 96 ? -10.048 -8.356 8.231 1.00 97.44 96 ASN A C 1
ATOM 764 O O . ASN A 1 96 ? -10.939 -7.524 8.386 1.00 97.44 96 ASN A O 1
ATOM 768 N N . CYS A 1 97 ? -9.442 -8.497 7.051 1.00 97.12 97 CYS A N 1
ATOM 769 C CA . CYS A 1 97 ? -9.554 -7.509 5.974 1.00 97.12 97 CYS A CA 1
ATOM 770 C C . CYS A 1 97 ? -10.370 -8.005 4.774 1.00 97.12 97 CYS A C 1
ATOM 772 O O . CYS A 1 97 ? -11.114 -7.225 4.172 1.00 97.12 97 CYS A O 1
ATOM 774 N N . ASN A 1 98 ? -10.245 -9.288 4.419 1.00 96.62 98 ASN A N 1
ATOM 775 C CA . ASN A 1 98 ? -10.839 -9.858 3.202 1.00 96.62 98 ASN A CA 1
ATOM 776 C C . ASN A 1 98 ? -12.380 -9.816 3.180 1.00 96.62 98 ASN A C 1
ATOM 778 O O . ASN A 1 98 ? -12.977 -9.769 2.108 1.00 96.62 98 ASN A O 1
ATOM 782 N N . VAL A 1 99 ? -13.035 -9.776 4.343 1.00 96.25 99 VAL A N 1
ATOM 783 C CA . VAL A 1 99 ? -14.499 -9.732 4.454 1.00 96.25 99 VAL A CA 1
ATOM 784 C C . VAL A 1 99 ? -15.089 -8.479 3.791 1.00 96.25 99 VAL A C 1
ATOM 786 O O . VAL A 1 99 ? -16.189 -8.517 3.238 1.00 96.25 99 VAL A O 1
ATOM 789 N N . CYS A 1 100 ? -14.318 -7.387 3.771 1.00 96.25 100 CYS A N 1
ATOM 790 C CA . CYS A 1 100 ? -14.656 -6.151 3.068 1.00 96.25 100 CYS A CA 1
ATOM 791 C C . CYS A 1 100 ? -13.837 -5.991 1.781 1.00 96.25 100 CYS A C 1
ATOM 793 O O . CYS A 1 100 ? -14.384 -5.645 0.740 1.00 96.25 100 CYS A O 1
ATOM 795 N N . HIS A 1 101 ? -12.527 -6.245 1.833 1.00 96.19 101 HIS A N 1
ATOM 796 C CA . HIS A 1 101 ? -11.618 -5.947 0.722 1.00 96.19 101 HIS A CA 1
ATOM 797 C C . HIS A 1 101 ? -11.456 -7.082 -0.301 1.00 96.19 101 HIS A C 1
ATOM 799 O O . HIS A 1 101 ? -10.837 -6.860 -1.338 1.00 96.19 101 HIS A O 1
ATOM 805 N N . GLY A 1 102 ? -12.023 -8.263 -0.050 1.00 95.69 102 GLY A N 1
ATOM 806 C CA . GLY A 1 102 ? -11.896 -9.445 -0.904 1.00 95.69 102 GLY A CA 1
ATOM 807 C C . GLY A 1 102 ? -10.580 -10.196 -0.698 1.00 95.69 102 GLY A C 1
ATOM 808 O O . GLY A 1 102 ? -9.588 -9.637 -0.238 1.00 95.69 102 GLY A O 1
ATOM 809 N N . THR A 1 103 ? -10.552 -11.483 -1.046 1.00 94.31 103 THR A N 1
ATOM 810 C CA . THR A 1 103 ? -9.359 -12.346 -0.918 1.00 94.31 103 THR A CA 1
ATOM 811 C C . THR A 1 103 ? -8.174 -11.808 -1.721 1.00 94.31 103 THR A C 1
ATOM 813 O O . THR A 1 103 ? -7.052 -11.834 -1.232 1.00 94.31 103 THR A O 1
ATOM 816 N N . LEU A 1 104 ? -8.435 -11.265 -2.914 1.00 92.31 104 LEU A N 1
ATOM 817 C CA . LEU A 1 104 ? -7.429 -10.672 -3.805 1.00 92.31 104 LEU A CA 1
ATOM 818 C C . LEU A 1 104 ? -7.298 -9.150 -3.634 1.00 92.31 104 LEU A C 1
ATOM 820 O O . LEU A 1 104 ? -6.653 -8.484 -4.440 1.00 92.31 104 LEU A O 1
ATOM 824 N N . GLY A 1 105 ? -7.948 -8.567 -2.623 1.00 94.00 105 GLY A N 1
ATOM 825 C CA . GLY A 1 105 ? -7.887 -7.129 -2.380 1.00 94.00 105 GLY A CA 1
ATOM 826 C C . GLY A 1 105 ? -8.593 -6.258 -3.417 1.00 94.00 105 GLY A C 1
ATOM 827 O O . GLY A 1 105 ? -8.330 -5.058 -3.456 1.00 94.00 105 GLY A O 1
ATOM 828 N N . LYS A 1 106 ? -9.492 -6.809 -4.243 1.00 94.69 106 LYS A N 1
ATOM 829 C CA . LYS A 1 106 ? -10.205 -6.061 -5.296 1.00 94.69 106 LYS A CA 1
ATOM 830 C C . LYS A 1 106 ? -11.275 -5.104 -4.751 1.00 94.69 106 LYS A C 1
ATOM 832 O O . LYS A 1 106 ? -11.907 -4.373 -5.510 1.00 94.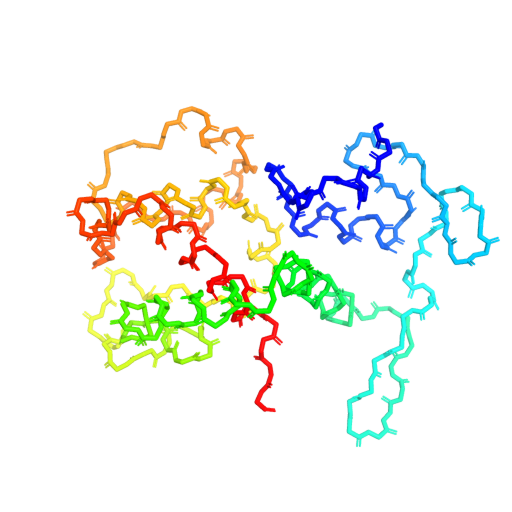69 106 LYS A O 1
ATOM 837 N N . GLY A 1 107 ? -11.448 -5.066 -3.432 1.00 94.75 107 GLY A N 1
ATOM 838 C CA . GLY A 1 107 ? -12.479 -4.286 -2.766 1.00 94.75 107 GLY A CA 1
ATOM 839 C C . GLY A 1 107 ? -13.848 -4.955 -2.827 1.00 94.75 107 GLY A C 1
ATOM 840 O O . GLY A 1 107 ? -14.827 -4.280 -2.565 1.00 94.75 107 GLY A O 1
ATOM 841 N N . ASP A 1 108 ? -13.928 -6.239 -3.171 1.00 95.44 108 ASP A N 1
ATOM 842 C CA . ASP A 1 108 ? -15.132 -6.992 -3.550 1.00 95.44 108 ASP A CA 1
ATOM 843 C C . ASP A 1 108 ? -15.507 -8.087 -2.534 1.00 95.44 108 ASP A C 1
ATOM 845 O O . ASP A 1 108 ? -16.126 -9.094 -2.882 1.00 95.44 108 ASP A O 1
ATOM 849 N N . GLY A 1 109 ? -15.138 -7.899 -1.263 1.00 95.75 109 GLY A N 1
ATOM 850 C CA . GLY A 1 109 ? -15.454 -8.852 -0.200 1.00 95.75 109 GLY A CA 1
ATOM 851 C C . GLY A 1 109 ? -16.965 -9.034 0.013 1.00 95.75 109 GLY A C 1
ATOM 852 O O . GLY A 1 109 ? -17.761 -8.218 -0.456 1.00 95.75 109 GLY A O 1
ATOM 853 N N . PRO A 1 110 ? -17.396 -10.067 0.759 1.00 96.06 110 PRO A N 1
ATOM 854 C CA . PRO A 1 110 ? -18.811 -10.342 1.031 1.00 96.06 110 PRO A CA 1
ATOM 855 C C . PRO A 1 110 ? -19.639 -9.134 1.499 1.00 96.06 110 PRO A C 1
ATOM 857 O O . PRO A 1 110 ? -20.819 -9.037 1.165 1.00 96.06 110 PRO A O 1
ATOM 860 N N . LEU A 1 111 ? -19.031 -8.197 2.234 1.00 94.56 111 LEU A N 1
ATOM 861 C CA . LEU A 1 111 ? -19.704 -6.985 2.714 1.00 94.56 111 LEU A CA 1
ATOM 862 C C . LEU A 1 111 ? -19.678 -5.813 1.722 1.00 94.56 111 LEU A C 1
ATOM 864 O O . LEU A 1 111 ? -20.327 -4.806 1.972 1.00 94.56 111 LEU A O 1
ATOM 868 N N . HIS A 1 112 ? -18.981 -5.911 0.587 1.00 91.06 112 HIS A N 1
ATOM 869 C CA . HIS A 1 112 ? -18.779 -4.814 -0.370 1.00 91.06 112 HIS A CA 1
ATOM 870 C C . HIS A 1 112 ? -20.057 -4.020 -0.681 1.00 91.06 112 HIS A C 1
ATOM 872 O O . HIS A 1 112 ? -20.069 -2.795 -0.584 1.00 91.06 112 HIS A O 1
ATOM 878 N N . LYS A 1 113 ? -21.151 -4.718 -1.014 1.00 89.50 113 LYS A N 1
ATOM 879 C CA . LYS A 1 113 ? -22.409 -4.102 -1.472 1.00 89.50 113 LYS A CA 1
ATOM 880 C C . LYS A 1 113 ? -23.152 -3.309 -0.392 1.00 89.50 113 LYS A C 1
ATOM 882 O O . LYS A 1 113 ? -24.087 -2.589 -0.726 1.00 89.50 113 LYS A O 1
ATOM 887 N N . THR A 1 114 ? -22.778 -3.450 0.879 1.00 91.69 114 THR A N 1
ATOM 888 C CA . THR A 1 114 ? -23.447 -2.786 2.009 1.00 91.69 114 THR A CA 1
ATOM 889 C C . THR A 1 114 ? -22.645 -1.618 2.578 1.00 91.69 114 THR A C 1
ATOM 891 O O . THR A 1 114 ? -23.058 -1.032 3.575 1.00 91.69 114 THR A O 1
ATOM 894 N N . LEU A 1 115 ? -21.486 -1.294 2.000 1.00 90.94 115 LEU A N 1
ATOM 895 C CA . LEU A 1 115 ? -20.568 -0.288 2.532 1.00 90.94 115 LEU A CA 1
ATOM 896 C C . LEU A 1 115 ? -20.580 0.961 1.653 1.00 90.94 115 LEU A C 1
ATOM 898 O O . LEU A 1 115 ? -20.571 0.874 0.427 1.00 90.94 115 LEU A O 1
ATOM 902 N N . GLN A 1 116 ? -20.567 2.133 2.284 1.00 87.81 116 GLN A N 1
ATOM 903 C CA . GLN A 1 116 ? -20.412 3.399 1.579 1.00 87.81 116 GLN A CA 1
ATOM 904 C C . GLN A 1 116 ? -19.444 4.313 2.345 1.00 87.81 116 GLN A C 1
ATOM 906 O O . GLN A 1 116 ? -19.680 4.580 3.526 1.00 87.81 116 GLN A O 1
ATOM 911 N N . PRO A 1 117 ? -18.355 4.790 1.706 1.00 89.94 117 PRO A N 1
ATOM 912 C CA . PRO A 1 117 ? -17.859 4.425 0.377 1.00 89.94 117 PRO A CA 1
ATOM 913 C C . PRO A 1 117 ? -17.462 2.943 0.291 1.00 89.94 117 PRO A C 1
ATOM 915 O O . PRO A 1 117 ? -17.247 2.279 1.307 1.00 89.94 117 PRO A O 1
ATOM 918 N N . LEU A 1 118 ? -17.369 2.437 -0.941 1.00 92.38 118 LEU A N 1
ATOM 919 C CA . LEU A 1 118 ? -16.935 1.066 -1.203 1.00 92.38 118 LEU A CA 1
ATOM 920 C C . LEU A 1 118 ? -15.488 0.857 -0.716 1.00 92.38 118 LEU A C 1
ATOM 922 O O . LEU A 1 118 ? -14.680 1.792 -0.788 1.00 92.38 118 LEU A O 1
ATOM 926 N N . PRO A 1 11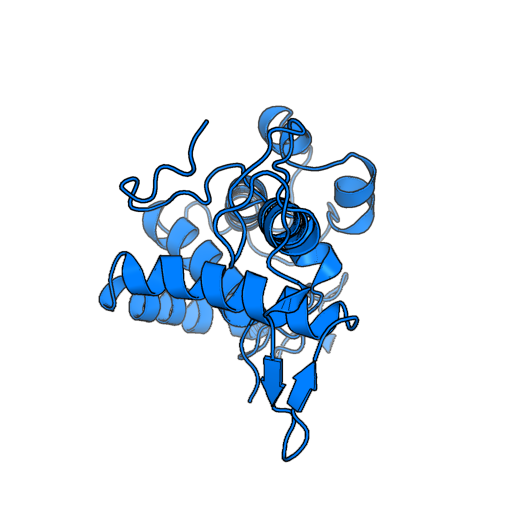9 ? -15.130 -0.356 -0.254 1.00 93.62 119 PRO A N 1
ATOM 927 C CA . PRO A 1 119 ? -13.753 -0.694 0.081 1.00 93.62 119 PRO A CA 1
ATOM 928 C C . PRO A 1 119 ? -12.808 -0.427 -1.092 1.00 93.62 119 PRO A C 1
ATOM 930 O O . PRO A 1 119 ? -13.115 -0.729 -2.244 1.00 93.62 119 PRO A O 1
ATOM 933 N N . PHE A 1 120 ? -11.642 0.142 -0.791 1.00 92.88 120 PHE A N 1
ATOM 934 C CA . PHE A 1 120 ? -10.653 0.480 -1.808 1.00 92.88 120 PHE A CA 1
ATOM 935 C C . PHE A 1 120 ? -10.124 -0.779 -2.517 1.00 92.88 120 PHE A C 1
ATOM 937 O O . PHE A 1 120 ? -9.801 -1.769 -1.856 1.00 92.88 120 PHE A O 1
ATOM 944 N N . ASN A 1 121 ? -10.009 -0.716 -3.848 1.00 93.31 121 ASN A N 1
ATOM 945 C CA . ASN A 1 121 ? -9.426 -1.772 -4.674 1.00 93.31 121 ASN A CA 1
ATOM 946 C C . ASN A 1 121 ? -7.890 -1.661 -4.675 1.00 93.31 121 ASN A C 1
ATOM 948 O O . ASN A 1 121 ? -7.324 -0.784 -5.331 1.00 93.31 121 ASN A O 1
ATOM 952 N N . PHE A 1 122 ? -7.209 -2.573 -3.980 1.00 92.75 122 PHE A N 1
ATOM 953 C CA . PHE A 1 122 ? -5.748 -2.621 -3.879 1.00 92.75 122 PHE A CA 1
ATOM 954 C C . PHE A 1 122 ? -5.046 -3.013 -5.184 1.00 92.75 122 PHE A C 1
ATOM 956 O O . PHE A 1 122 ? -3.833 -2.848 -5.269 1.00 92.75 122 PHE A O 1
ATOM 963 N N . GLN A 1 123 ? -5.768 -3.467 -6.210 1.00 88.25 123 GLN A N 1
ATOM 964 C CA . GLN A 1 123 ? -5.235 -3.658 -7.565 1.00 88.25 123 GLN A CA 1
ATOM 965 C C . GLN A 1 123 ? -5.229 -2.359 -8.391 1.00 88.25 123 GLN A C 1
ATOM 967 O O . GLN A 1 123 ? -4.754 -2.337 -9.526 1.00 88.25 123 GLN A O 1
ATOM 972 N N . ASN A 1 124 ? -5.699 -1.233 -7.835 1.00 88.38 124 ASN A N 1
ATOM 973 C CA . ASN A 1 124 ? -5.461 0.079 -8.429 1.00 88.38 124 ASN A CA 1
ATOM 974 C C . ASN A 1 124 ? -3.985 0.480 -8.251 1.00 88.38 124 ASN A C 1
ATOM 976 O O . ASN A 1 124 ? -3.612 1.152 -7.286 1.00 88.38 124 ASN A O 1
ATOM 980 N N . TYR A 1 125 ? -3.147 0.076 -9.209 1.00 84.06 125 TYR A N 1
ATOM 981 C CA . TYR A 1 125 ? -1.698 0.288 -9.177 1.00 84.06 125 TYR A CA 1
ATOM 982 C C . TYR A 1 125 ? -1.291 1.739 -9.002 1.00 84.06 125 TYR A C 1
ATOM 984 O O . TYR A 1 125 ? -0.385 2.015 -8.223 1.00 84.06 125 TYR A O 1
ATOM 992 N N . LYS A 1 126 ? -1.966 2.668 -9.686 1.00 83.31 126 LYS A N 1
ATOM 993 C CA . LYS A 1 126 ? -1.640 4.092 -9.589 1.00 83.31 126 LYS A CA 1
ATOM 994 C C . LYS A 1 126 ? -1.829 4.592 -8.159 1.00 83.31 126 LYS A C 1
ATOM 996 O O . LYS A 1 126 ? -0.924 5.193 -7.593 1.00 83.31 126 LYS A O 1
ATOM 1001 N N . ALA A 1 127 ? -2.978 4.300 -7.565 1.00 86.88 127 ALA A N 1
ATOM 1002 C CA . ALA A 1 127 ? -3.264 4.732 -6.208 1.00 86.88 127 ALA A CA 1
ATOM 1003 C C . ALA A 1 127 ? -2.342 4.063 -5.188 1.00 86.88 127 ALA A C 1
ATOM 1005 O O . ALA A 1 127 ? -1.743 4.734 -4.350 1.00 86.88 127 ALA A O 1
ATOM 1006 N N . MET A 1 128 ? -2.148 2.745 -5.300 1.00 89.69 128 MET A N 1
ATOM 1007 C CA . MET A 1 128 ? -1.227 2.031 -4.419 1.00 89.69 128 MET A CA 1
ATOM 1008 C C . MET A 1 128 ? 0.204 2.547 -4.568 1.00 89.69 128 MET A C 1
ATOM 1010 O O . MET A 1 128 ? 0.931 2.624 -3.582 1.00 89.69 128 MET A O 1
ATOM 1014 N N . ALA A 1 129 ? 0.601 2.990 -5.755 1.00 84.50 129 ALA A N 1
ATOM 1015 C CA . ALA A 1 129 ? 1.901 3.595 -5.979 1.00 84.50 129 ALA A CA 1
ATOM 1016 C C . ALA A 1 129 ? 2.075 4.995 -5.395 1.00 84.50 129 ALA A C 1
ATOM 1018 O O . ALA A 1 129 ? 3.211 5.424 -5.198 1.00 84.50 129 ALA A O 1
ATOM 1019 N N . GLU A 1 130 ? 0.981 5.706 -5.146 1.00 85.62 130 GLU A N 1
ATOM 1020 C CA . GLU A 1 130 ? 0.979 7.040 -4.546 1.00 85.62 130 GLU A CA 1
ATOM 1021 C C . GLU A 1 130 ? 0.828 6.977 -3.013 1.00 85.62 130 GLU A C 1
ATOM 1023 O O . GLU A 1 130 ? 1.132 7.951 -2.330 1.00 85.62 130 GLU A O 1
ATOM 1028 N N . THR A 1 131 ? 0.425 5.827 -2.457 1.00 87.75 131 THR A N 1
ATOM 1029 C CA . THR A 1 131 ? 0.354 5.585 -1.001 1.00 87.75 131 THR A CA 1
ATOM 1030 C C . THR A 1 131 ? 1.691 5.129 -0.410 1.00 87.75 131 THR A C 1
ATOM 1032 O O . THR A 1 131 ? 2.434 4.361 -1.028 1.00 87.75 131 THR A O 1
ATOM 1035 N N . THR A 1 132 ? 1.980 5.547 0.825 1.00 87.69 132 THR A N 1
ATOM 1036 C CA . THR A 1 132 ? 3.118 5.060 1.628 1.00 87.69 132 THR A CA 1
ATOM 1037 C C . THR A 1 132 ? 2.682 4.019 2.652 1.00 87.69 132 THR A C 1
ATOM 1039 O O . THR A 1 132 ? 1.521 3.974 3.058 1.00 87.69 132 THR A O 1
ATOM 1042 N N . ASP A 1 133 ? 3.632 3.212 3.127 1.00 88.94 133 ASP A N 1
ATOM 1043 C CA . ASP A 1 133 ? 3.372 2.224 4.183 1.00 88.94 133 ASP A CA 1
ATOM 1044 C C . ASP A 1 133 ? 2.989 2.907 5.507 1.00 88.94 133 ASP A C 1
ATOM 1046 O O . ASP A 1 133 ? 2.102 2.432 6.210 1.00 88.94 133 ASP A O 1
ATOM 1050 N N . THR A 1 134 ? 3.553 4.085 5.794 1.00 89.75 134 THR A N 1
ATOM 1051 C CA . THR A 1 134 ? 3.177 4.922 6.945 1.00 89.75 134 THR A CA 1
ATOM 1052 C C . THR A 1 134 ? 1.724 5.397 6.860 1.00 89.75 134 THR A C 1
ATOM 1054 O O . THR A 1 134 ? 0.994 5.334 7.851 1.00 89.75 134 THR A O 1
ATOM 1057 N N . PHE A 1 135 ? 1.273 5.831 5.677 1.00 91.94 135 PHE A N 1
ATOM 1058 C CA . PHE A 1 135 ? -0.133 6.169 5.460 1.00 91.94 135 PHE A CA 1
ATOM 1059 C C . PHE A 1 135 ? -1.039 4.946 5.645 1.00 91.94 135 PHE A C 1
ATOM 1061 O O . PHE A 1 135 ? -2.048 5.046 6.341 1.00 91.94 135 PHE A O 1
ATOM 1068 N N . LEU A 1 136 ? -0.686 3.793 5.063 1.00 93.44 136 LEU A N 1
ATOM 1069 C CA . LEU A 1 136 ? -1.474 2.563 5.197 1.00 93.44 136 LEU A CA 1
ATOM 1070 C C . LEU A 1 136 ? -1.558 2.109 6.658 1.00 93.44 136 LEU A C 1
ATOM 1072 O O . LEU A 1 136 ? -2.646 1.784 7.132 1.00 93.44 136 LEU A O 1
ATOM 1076 N N . TYR A 1 137 ? -0.443 2.156 7.390 1.00 94.62 137 TYR A N 1
ATOM 1077 C CA . TYR A 1 137 ? -0.404 1.847 8.815 1.00 94.62 137 TYR A CA 1
ATOM 1078 C C . TYR A 1 137 ? -1.346 2.760 9.598 1.00 94.62 137 TYR A C 1
ATOM 1080 O O . TYR A 1 137 ? -2.167 2.280 10.379 1.00 94.62 137 TYR A O 1
ATOM 1088 N N . TRP A 1 138 ? -1.291 4.072 9.357 1.00 94.75 138 TRP A N 1
ATOM 1089 C CA . TRP A 1 138 ? -2.192 5.030 9.994 1.00 94.75 138 TRP A CA 1
ATOM 1090 C C . TRP A 1 138 ? -3.663 4.788 9.616 1.00 94.75 138 TRP A C 1
ATOM 1092 O O . TRP A 1 138 ? -4.513 4.727 10.502 1.00 94.75 138 TRP A O 1
ATOM 1102 N N . ARG A 1 139 ? -3.966 4.557 8.332 1.00 95.06 139 ARG A N 1
ATOM 1103 C CA . ARG A 1 139 ? -5.315 4.241 7.828 1.00 95.06 139 ARG A CA 1
ATOM 1104 C C . ARG A 1 139 ? -5.893 3.008 8.527 1.00 95.06 139 ARG A C 1
ATOM 1106 O O . ARG A 1 139 ? -7.040 3.043 8.959 1.00 95.06 139 ARG A O 1
ATOM 1113 N N . ILE A 1 140 ? -5.102 1.941 8.652 1.00 96.50 140 ILE A N 1
ATOM 1114 C CA . ILE A 1 140 ? -5.481 0.699 9.344 1.00 96.50 140 ILE A CA 1
ATOM 1115 C C . ILE A 1 140 ? -5.676 0.958 10.838 1.00 96.50 140 ILE A C 1
ATOM 1117 O O . ILE A 1 140 ? -6.652 0.513 11.436 1.00 96.50 140 ILE A O 1
ATOM 1121 N N . SER A 1 141 ? -4.773 1.722 11.441 1.00 96.75 141 SER A N 1
ATOM 1122 C CA . SER A 1 141 ? -4.813 2.045 12.864 1.00 96.75 141 SER A CA 1
ATOM 1123 C C . SER A 1 141 ? -6.071 2.812 13.252 1.00 96.75 141 SER A C 1
ATOM 1125 O O . SER A 1 141 ? -6.752 2.429 14.198 1.00 96.75 141 SER A O 1
ATOM 1127 N N . GLU A 1 142 ? -6.372 3.882 12.524 1.00 95.69 142 GLU A N 1
ATOM 1128 C CA . GLU A 1 142 ? -7.450 4.816 12.854 1.00 95.69 142 GLU A CA 1
ATOM 1129 C C . GLU A 1 142 ? -8.806 4.399 12.280 1.00 95.69 142 GLU A C 1
ATOM 1131 O O . GLU A 1 142 ? -9.844 4.835 12.776 1.00 95.69 142 GLU A O 1
ATOM 1136 N N . GLY A 1 143 ? -8.822 3.544 11.255 1.00 94.38 143 GLY A N 1
ATOM 1137 C CA . GLY A 1 143 ? -10.060 3.098 10.634 1.00 94.38 143 GLY A CA 1
ATOM 1138 C C . GLY A 1 143 ? -10.879 4.254 10.084 1.00 94.38 143 GLY A C 1
ATOM 1139 O O . GLY A 1 143 ? -10.339 5.223 9.592 1.00 94.38 143 GLY A O 1
ATOM 1140 N N . GLY A 1 144 ? -12.196 4.123 10.129 1.00 91.75 144 GLY A N 1
ATOM 1141 C CA . GLY A 1 144 ? -13.256 4.826 9.408 1.00 91.75 144 GLY A CA 1
ATOM 1142 C C . GLY A 1 144 ? -13.676 6.216 9.893 1.00 91.75 144 GLY A C 1
ATOM 1143 O O . GLY A 1 144 ? -14.406 6.891 9.175 1.00 91.75 144 GLY A O 1
ATOM 1144 N N . GLN A 1 145 ? -13.268 6.597 11.103 1.00 89.06 145 GLN A N 1
ATOM 1145 C CA . GLN A 1 145 ? -13.914 7.651 11.891 1.00 89.06 145 GLN A CA 1
ATOM 1146 C C . GLN A 1 145 ? -12.896 8.620 12.531 1.00 89.06 145 GLN A C 1
ATOM 1148 O O . GLN A 1 145 ? -12.812 8.732 13.751 1.00 89.06 145 GLN A O 1
ATOM 1153 N N . TRP A 1 146 ? -12.087 9.312 11.726 1.00 88.75 146 TRP A N 1
ATOM 1154 C CA . TRP A 1 146 ? -11.070 10.266 12.196 1.00 88.75 146 TRP A CA 1
ATOM 1155 C C . TRP A 1 146 ? -11.503 11.706 11.910 1.00 88.75 146 TRP A C 1
ATOM 1157 O O . TRP A 1 146 ? -12.244 11.967 10.966 1.00 88.75 146 TRP A O 1
ATOM 1167 N N . THR A 1 147 ? -11.048 12.663 12.720 1.00 86.38 147 THR A N 1
ATOM 1168 C CA . THR A 1 147 ? -11.414 14.088 12.587 1.00 86.38 147 THR A CA 1
ATOM 1169 C C . THR A 1 147 ? -10.426 14.883 11.740 1.00 86.38 147 THR A C 1
ATOM 1171 O O . THR A 1 147 ? -10.815 15.839 11.073 1.00 86.38 147 THR A O 1
ATOM 1174 N N . SER A 1 148 ? -9.155 14.487 11.736 1.00 90.38 148 SER A N 1
ATOM 1175 C CA . SER A 1 148 ? -8.106 15.088 10.917 1.00 90.38 148 SER A CA 1
ATOM 1176 C C . SER A 1 148 ? -7.010 14.070 10.599 1.00 90.38 148 SER A C 1
ATOM 1178 O O . SER A 1 148 ? -6.821 13.081 11.309 1.00 90.38 148 SER A O 1
ATOM 1180 N N . ILE A 1 149 ? -6.299 14.293 9.493 1.00 91.19 149 ILE A N 1
ATOM 1181 C CA . ILE A 1 149 ? -5.094 13.531 9.150 1.00 91.19 149 ILE A CA 1
ATOM 1182 C C . ILE A 1 149 ? -3.908 14.232 9.831 1.00 91.19 149 ILE A C 1
ATOM 1184 O O . ILE A 1 149 ? -3.742 15.433 9.608 1.00 91.19 149 ILE A O 1
ATOM 1188 N N . PRO A 1 150 ? -3.070 13.547 10.631 1.00 92.62 150 PRO A N 1
ATOM 1189 C CA . PRO A 1 150 ? -1.892 14.166 11.235 1.00 92.62 150 PRO A CA 1
ATOM 1190 C C . PRO A 1 150 ? -0.946 14.748 10.181 1.00 92.62 150 PRO A C 1
ATOM 1192 O O . PRO A 1 150 ? -0.769 14.162 9.113 1.00 92.62 150 PRO A O 1
ATOM 1195 N N . GLU A 1 151 ? -0.289 15.869 10.485 1.00 92.31 151 GLU A N 1
ATOM 1196 C CA . GLU A 1 151 ? 0.633 16.527 9.547 1.00 92.31 151 GLU A CA 1
ATOM 1197 C C . GLU A 1 151 ? 1.770 15.592 9.097 1.00 92.31 151 GLU A C 1
ATOM 1199 O O . GLU A 1 151 ? 2.147 15.577 7.925 1.00 92.31 151 GLU A O 1
ATOM 1204 N N . SER A 1 152 ? 2.263 14.747 10.008 1.00 88.69 152 SER A N 1
ATOM 1205 C CA . SER A 1 152 ? 3.263 13.722 9.699 1.00 88.69 152 SER A CA 1
ATOM 1206 C C . SER A 1 152 ? 2.803 12.765 8.600 1.00 88.69 152 SER A C 1
ATOM 1208 O O . SER A 1 152 ? 3.615 12.400 7.762 1.00 88.69 152 SER A O 1
ATOM 1210 N N . ILE A 1 153 ? 1.515 12.411 8.559 1.00 90.31 153 ILE A N 1
ATOM 1211 C CA . ILE A 1 153 ? 0.924 11.547 7.530 1.00 90.31 153 ILE A CA 1
ATOM 1212 C C . ILE A 1 153 ? 0.657 12.328 6.247 1.00 90.31 153 ILE A C 1
ATOM 1214 O O . ILE A 1 153 ? 0.953 11.825 5.163 1.00 90.31 153 ILE A O 1
ATOM 1218 N N . GLN A 1 154 ? 0.165 13.567 6.349 1.00 90.06 154 GLN A N 1
ATOM 1219 C CA . GLN A 1 154 ? -0.065 14.423 5.180 1.00 90.06 154 GLN A CA 1
ATOM 1220 C C . GLN A 1 154 ? 1.216 14.615 4.356 1.00 90.06 154 GLN A C 1
ATOM 1222 O O . GLN A 1 154 ? 1.181 14.579 3.134 1.00 90.06 154 GLN A O 1
ATOM 1227 N N . ARG A 1 155 ? 2.373 14.738 5.016 1.00 87.62 155 ARG A N 1
ATOM 1228 C CA . ARG A 1 155 ? 3.677 14.889 4.350 1.00 87.62 155 ARG A CA 1
ATOM 1229 C C . ARG A 1 155 ? 4.172 13.625 3.636 1.00 87.62 155 ARG A C 1
ATOM 1231 O O . ARG A 1 155 ? 5.154 13.702 2.904 1.00 87.62 155 ARG A O 1
ATOM 1238 N N . THR A 1 156 ? 3.525 12.474 3.833 1.00 83.75 156 THR A N 1
ATOM 1239 C CA . THR A 1 156 ? 3.924 11.211 3.186 1.00 83.75 156 THR A CA 1
ATOM 1240 C C . THR A 1 156 ? 3.311 11.012 1.800 1.00 83.75 156 THR A C 1
ATOM 1242 O O . THR A 1 156 ? 3.710 10.099 1.088 1.00 83.75 156 THR A O 1
ATOM 1245 N N . MET A 1 157 ? 2.349 11.842 1.398 1.00 83.50 157 MET A N 1
ATOM 1246 C CA . MET A 1 157 ? 1.656 11.744 0.112 1.00 83.50 157 MET A CA 1
ATOM 1247 C C . MET A 1 157 ? 1.531 13.130 -0.524 1.00 83.50 157 MET A C 1
ATOM 1249 O O . MET A 1 157 ? 1.644 14.149 0.154 1.00 83.50 157 MET A O 1
ATOM 1253 N N . THR A 1 158 ? 1.287 13.190 -1.834 1.00 85.25 158 THR A N 1
ATOM 1254 C CA . THR A 1 158 ? 0.971 14.475 -2.472 1.00 85.25 158 THR A CA 1
ATOM 1255 C C . THR A 1 158 ? -0.425 14.954 -2.047 1.00 85.25 158 THR A C 1
ATOM 1257 O O . THR A 1 158 ? -1.297 14.120 -1.766 1.00 85.25 158 THR A O 1
ATOM 1260 N N . PRO A 1 159 ? -0.686 16.275 -2.026 1.00 86.75 159 PRO A N 1
ATOM 1261 C CA . PRO A 1 159 ? -2.020 16.807 -1.741 1.00 86.75 159 PRO A CA 1
ATOM 1262 C C . PRO A 1 159 ? -3.108 16.228 -2.658 1.00 86.75 159 PRO A C 1
ATOM 1264 O O . PRO A 1 159 ? -4.219 15.942 -2.211 1.00 86.75 159 PRO A O 1
ATOM 1267 N N . GLU A 1 160 ? -2.782 16.000 -3.931 1.00 86.56 160 GLU A N 1
ATOM 1268 C CA . GLU A 1 160 ? -3.693 15.424 -4.919 1.00 86.56 160 GLU A CA 1
ATOM 1269 C C . GLU A 1 160 ? -4.036 13.971 -4.580 1.00 86.56 160 GLU A C 1
ATOM 1271 O O . GLU A 1 160 ? -5.210 13.604 -4.594 1.00 86.56 160 GLU A O 1
ATOM 1276 N N . ALA A 1 161 ? -3.038 13.155 -4.226 1.00 85.88 161 ALA A N 1
ATOM 1277 C CA . ALA A 1 161 ? -3.253 11.761 -3.849 1.00 85.88 161 ALA A CA 1
ATOM 1278 C C . ALA A 1 161 ? -4.059 11.647 -2.546 1.00 85.88 161 ALA A C 1
ATOM 1280 O O . ALA A 1 161 ? -4.973 10.826 -2.458 1.00 85.88 161 ALA A O 1
ATOM 1281 N N . LEU A 1 162 ? -3.782 12.507 -1.557 1.00 86.88 162 LEU A N 1
ATOM 1282 C CA . LEU A 1 162 ? -4.574 12.577 -0.326 1.00 86.88 162 LEU A CA 1
ATOM 1283 C C . LEU A 1 162 ? -6.044 12.879 -0.627 1.00 86.88 162 LEU A C 1
ATOM 1285 O O . LEU A 1 162 ? -6.931 12.187 -0.135 1.00 86.88 162 LEU A O 1
ATOM 1289 N N . LYS A 1 163 ? -6.310 13.875 -1.476 1.00 87.69 163 LYS A N 1
ATOM 1290 C CA . LYS A 1 163 ? -7.676 14.254 -1.856 1.00 87.69 163 LYS A CA 1
ATOM 1291 C C . LYS A 1 163 ? -8.401 13.154 -2.637 1.00 87.69 163 LYS A C 1
ATOM 1293 O O . LYS A 1 163 ? -9.614 13.019 -2.499 1.00 87.69 163 LYS A O 1
ATOM 1298 N N . LEU A 1 164 ? -7.682 12.409 -3.478 1.00 86.38 164 LEU A N 1
ATOM 1299 C CA . LEU A 1 164 ? -8.269 11.390 -4.349 1.00 86.38 164 LEU A CA 1
ATOM 1300 C C . LEU A 1 164 ? -8.568 10.072 -3.632 1.00 86.38 164 LEU A C 1
ATOM 1302 O O . LEU A 1 164 ? -9.581 9.453 -3.945 1.00 86.38 164 LEU A O 1
ATOM 1306 N N . TYR A 1 165 ? -7.708 9.630 -2.709 1.00 85.00 165 TYR A N 1
ATOM 1307 C CA . TYR A 1 165 ? -7.797 8.274 -2.145 1.00 85.00 165 TYR A CA 1
ATOM 1308 C C . TYR A 1 165 ? -8.179 8.223 -0.666 1.00 85.00 165 TYR A C 1
ATOM 1310 O O . TYR A 1 165 ? -8.446 7.139 -0.145 1.00 85.00 165 TYR A O 1
ATOM 1318 N N . VAL A 1 166 ? -8.195 9.360 0.037 1.00 84.75 166 VAL A N 1
ATOM 1319 C CA . VAL A 1 166 ? -8.445 9.391 1.482 1.00 84.75 166 VAL A CA 1
ATOM 1320 C C . VAL A 1 166 ? -9.822 9.974 1.768 1.00 84.75 166 VAL A C 1
ATOM 1322 O O . VAL A 1 166 ? -10.049 11.176 1.665 1.00 84.75 166 VAL A O 1
ATOM 1325 N N . HIS A 1 167 ? -10.752 9.107 2.168 1.00 81.38 167 HIS A N 1
ATOM 1326 C CA . HIS A 1 167 ? -12.134 9.483 2.465 1.00 81.38 167 HIS A CA 1
ATOM 1327 C C . HIS A 1 167 ? -12.415 9.396 3.957 1.00 81.38 167 HIS A C 1
ATOM 1329 O O . HIS A 1 167 ? -12.475 8.291 4.475 1.00 81.38 167 HIS A O 1
ATOM 1335 N N . GLN A 1 168 ? -12.634 10.538 4.620 1.00 76.38 168 GLN A N 1
ATOM 1336 C CA . GLN A 1 168 ? -12.831 10.638 6.076 1.00 76.38 168 GLN A CA 1
ATOM 1337 C C . GLN A 1 168 ? -13.911 9.712 6.645 1.00 76.38 168 GLN A C 1
ATOM 1339 O O . GLN A 1 168 ? -13.774 9.235 7.762 1.00 76.38 168 GLN A O 1
ATOM 1344 N N . TRP A 1 169 ? -14.986 9.479 5.899 1.00 81.38 169 TRP A N 1
ATOM 1345 C CA . TRP A 1 169 ? -16.140 8.730 6.374 1.00 81.38 169 TRP A CA 1
ATOM 1346 C C . TRP A 1 169 ? -16.155 7.380 5.687 1.00 81.38 169 TRP A C 1
ATOM 1348 O O . TRP A 1 169 ? -16.479 7.303 4.508 1.00 81.38 169 TRP A O 1
ATOM 1358 N N . SER A 1 170 ? -15.779 6.321 6.404 1.00 88.81 170 SER A N 1
ATOM 1359 C CA . SER A 1 170 ? -16.000 4.949 5.939 1.00 88.81 170 SER A CA 1
ATOM 1360 C C . SER A 1 170 ? -16.359 4.007 7.077 1.00 88.81 170 SER A C 1
ATOM 1362 O O . SER A 1 170 ? -16.114 4.287 8.248 1.00 88.81 170 SER A O 1
ATOM 1364 N N . SER A 1 171 ? -16.925 2.859 6.716 1.00 91.44 171 SER A N 1
ATOM 1365 C CA . SER A 1 171 ? -17.250 1.771 7.644 1.00 91.44 171 SER A CA 1
ATOM 1366 C C . SER A 1 171 ? -16.032 0.936 8.057 1.00 91.44 171 SER A C 1
ATOM 1368 O O . SER A 1 171 ? -16.190 -0.085 8.719 1.00 91.44 171 SER A O 1
ATOM 1370 N N . MET A 1 172 ? -14.817 1.323 7.650 1.00 94.56 172 MET A N 1
ATOM 1371 C CA . MET A 1 172 ? -13.599 0.619 8.046 1.00 94.56 172 MET A CA 1
ATOM 1372 C C . MET A 1 172 ? -13.443 0.707 9.575 1.00 94.56 172 MET A C 1
ATOM 1374 O O . MET A 1 172 ? -13.457 1.812 10.106 1.00 94.56 172 MET A O 1
ATOM 1378 N N . PRO A 1 173 ? -13.305 -0.394 10.322 1.00 94.75 173 PRO A N 1
ATOM 1379 C CA . PRO A 1 173 ? -13.083 -0.306 11.762 1.00 94.75 173 PRO A CA 1
ATOM 1380 C C . PRO A 1 173 ? -11.676 0.222 12.065 1.00 94.75 173 PRO A C 1
ATOM 1382 O O . PRO A 1 173 ? -10.756 0.077 11.256 1.00 94.75 173 PRO A O 1
ATOM 1385 N N . ALA A 1 174 ? -11.509 0.844 13.233 1.00 96.38 174 ALA A N 1
ATOM 1386 C CA . ALA A 1 174 ? -10.187 1.154 13.767 1.00 96.38 174 ALA A CA 1
ATOM 1387 C C . ALA A 1 174 ? -9.561 -0.135 14.300 1.00 96.38 174 ALA A C 1
ATOM 1389 O O . ALA A 1 174 ? -10.139 -0.785 15.169 1.00 96.38 174 ALA A O 1
ATOM 1390 N N . TRP A 1 175 ? -8.389 -0.508 13.787 1.00 97.44 175 TRP A N 1
ATOM 1391 C CA . TRP A 1 175 ? -7.717 -1.733 14.224 1.00 97.44 175 TRP A CA 1
ATOM 1392 C C . TRP A 1 175 ? -6.766 -1.507 15.394 1.00 97.44 175 TRP A C 1
ATOM 1394 O O . TRP A 1 175 ? -6.334 -2.472 16.022 1.00 97.44 175 TRP A O 1
ATOM 1404 N N . LYS A 1 176 ? -6.435 -0.254 15.734 1.00 96.19 176 LYS A N 1
ATOM 1405 C CA . LYS A 1 176 ? -5.687 0.022 16.966 1.00 96.19 176 LYS A CA 1
ATOM 1406 C C . LYS A 1 176 ? -6.513 -0.405 18.183 1.00 96.19 176 LYS A C 1
ATOM 1408 O O . LYS A 1 176 ? -7.701 -0.109 18.267 1.00 96.19 176 LYS A O 1
ATOM 1413 N N . GLY A 1 177 ? -5.878 -1.103 19.120 1.00 94.62 177 GLY A N 1
ATOM 1414 C CA . GLY A 1 177 ? -6.552 -1.663 20.296 1.00 94.62 177 GLY A CA 1
ATOM 1415 C C . GLY A 1 177 ? -7.254 -3.004 20.050 1.00 94.62 177 GLY A C 1
ATOM 1416 O O . GLY A 1 177 ? -7.632 -3.648 21.021 1.00 94.62 177 GLY A O 1
ATOM 1417 N N . ILE A 1 178 ? -7.379 -3.443 18.790 1.00 97.12 178 ILE A N 1
ATOM 1418 C CA . ILE A 1 178 ? -7.797 -4.806 18.420 1.00 97.12 178 ILE A CA 1
ATOM 1419 C C . ILE A 1 178 ? -6.570 -5.614 17.991 1.00 97.12 178 ILE A C 1
ATOM 1421 O O . ILE A 1 178 ? -6.326 -6.696 18.510 1.00 97.12 178 ILE A O 1
ATOM 1425 N N . LEU A 1 179 ? -5.781 -5.056 17.071 1.00 97.44 179 LEU A N 1
ATOM 1426 C CA . LEU A 1 179 ? -4.513 -5.605 16.607 1.00 97.44 179 LEU A CA 1
ATOM 1427 C C . LEU A 1 179 ? -3.345 -4.935 17.335 1.00 97.44 179 LEU A C 1
ATOM 1429 O O . LEU A 1 179 ? -3.345 -3.718 17.579 1.00 97.44 179 LEU A O 1
ATOM 1433 N N . THR A 1 180 ? -2.309 -5.720 17.619 1.00 96.56 180 THR A N 1
ATOM 1434 C CA . THR A 1 180 ? -1.013 -5.213 18.079 1.00 96.56 180 THR A CA 1
ATOM 1435 C C . THR A 1 180 ? -0.368 -4.311 17.020 1.00 96.56 180 THR A C 1
ATOM 1437 O O . THR A 1 180 ? -0.756 -4.273 15.851 1.00 96.56 180 THR A O 1
ATOM 1440 N N . GLU A 1 181 ? 0.646 -3.540 17.410 1.00 92.88 181 GLU A N 1
ATOM 1441 C CA . GLU A 1 181 ? 1.449 -2.769 16.452 1.00 92.88 181 GLU A CA 1
ATOM 1442 C C . GLU A 1 181 ? 2.083 -3.657 15.373 1.00 92.88 181 GLU A C 1
ATOM 1444 O O . GLU A 1 181 ? 2.001 -3.332 14.188 1.00 92.88 181 GLU A O 1
ATOM 1449 N N . GLN A 1 182 ? 2.637 -4.809 15.759 1.00 90.50 182 GLN A N 1
ATOM 1450 C CA . GLN A 1 182 ? 3.220 -5.750 14.807 1.00 90.50 182 GLN A CA 1
ATOM 1451 C C . GLN A 1 182 ? 2.170 -6.294 13.833 1.00 90.50 182 GLN A C 1
ATOM 1453 O O . GLN A 1 182 ? 2.412 -6.310 12.629 1.00 90.50 182 GLN A O 1
ATOM 1458 N N . GLU A 1 183 ? 0.988 -6.678 14.316 1.00 95.50 183 GLU A N 1
ATOM 1459 C CA . GLU A 1 183 ? -0.099 -7.153 13.453 1.00 95.50 183 GLU A CA 1
ATOM 1460 C C . GLU A 1 183 ? -0.615 -6.065 12.512 1.00 95.50 183 GLU A C 1
ATOM 1462 O O . GLU A 1 183 ? -0.930 -6.352 11.362 1.00 95.50 183 GLU A O 1
ATOM 1467 N N . ARG A 1 184 ? -0.646 -4.797 12.933 1.00 96.12 184 ARG A N 1
ATOM 1468 C CA . ARG A 1 184 ? -0.995 -3.696 12.022 1.00 96.12 184 ARG A CA 1
ATOM 1469 C C . ARG A 1 184 ? 0.049 -3.507 10.920 1.00 96.12 184 ARG A C 1
ATOM 1471 O O . ARG A 1 184 ? -0.331 -3.252 9.780 1.00 96.12 184 ARG A O 1
ATOM 1478 N N . TRP A 1 185 ? 1.338 -3.692 11.207 1.00 92.50 185 TRP A N 1
ATOM 1479 C CA . TRP A 1 185 ? 2.371 -3.731 10.163 1.00 92.50 185 TRP A CA 1
ATOM 1480 C C . TRP A 1 185 ? 2.234 -4.952 9.247 1.00 92.50 185 TRP A C 1
ATOM 1482 O O . TRP A 1 185 ? 2.368 -4.824 8.033 1.00 92.50 185 TRP A O 1
ATOM 1492 N N . LEU A 1 186 ? 1.886 -6.115 9.798 1.00 92.06 186 LEU A N 1
ATOM 1493 C CA . LEU A 1 186 ? 1.560 -7.306 9.010 1.00 92.06 186 LEU A CA 1
ATOM 1494 C C . LEU A 1 186 ? 0.318 -7.086 8.128 1.00 92.06 186 LEU A C 1
ATOM 1496 O O . LEU A 1 186 ? 0.280 -7.559 6.997 1.00 92.06 186 LEU A O 1
ATOM 1500 N N . ALA A 1 187 ? -0.668 -6.311 8.584 1.00 95.75 187 ALA A N 1
ATOM 1501 C CA . ALA A 1 187 ? -1.815 -5.918 7.771 1.00 95.75 187 ALA A CA 1
ATOM 1502 C C . ALA A 1 187 ? -1.404 -5.005 6.601 1.00 95.75 187 ALA A C 1
ATOM 1504 O O . ALA A 1 187 ? -1.910 -5.184 5.494 1.00 95.75 187 ALA A O 1
ATOM 1505 N N . VAL A 1 188 ? -0.458 -4.074 6.803 1.00 93.38 188 VAL A N 1
ATOM 1506 C CA . VAL A 1 188 ? 0.133 -3.273 5.708 1.00 93.38 188 VAL A CA 1
ATOM 1507 C C . VAL A 1 188 ? 0.816 -4.180 4.683 1.00 93.38 188 VAL A C 1
ATOM 1509 O O . VAL A 1 188 ? 0.565 -4.047 3.484 1.00 93.38 188 VAL A O 1
ATOM 1512 N N . ASP A 1 189 ? 1.621 -5.137 5.144 1.00 89.88 189 ASP A N 1
ATOM 1513 C CA . ASP A 1 189 ? 2.271 -6.133 4.285 1.00 89.88 189 ASP A CA 1
ATOM 1514 C C . ASP A 1 189 ? 1.231 -6.988 3.526 1.00 89.88 189 ASP A C 1
ATOM 1516 O O . ASP A 1 189 ? 1.373 -7.255 2.327 1.00 89.88 189 ASP A O 1
ATOM 1520 N N . GLY A 1 190 ? 0.124 -7.338 4.185 1.00 92.12 190 GLY A N 1
ATOM 1521 C CA . GLY A 1 190 ? -1.030 -8.008 3.590 1.00 92.12 190 GLY A CA 1
ATOM 1522 C C . GLY A 1 190 ? -1.653 -7.187 2.460 1.00 92.12 190 GLY A C 1
ATOM 1523 O O . GLY A 1 190 ? -1.782 -7.682 1.343 1.00 92.12 190 GLY A O 1
ATOM 1524 N N . VAL A 1 191 ? -1.950 -5.909 2.707 1.00 93.31 191 VAL A N 1
ATOM 1525 C CA . VAL A 1 191 ? -2.486 -4.980 1.698 1.00 93.31 191 VAL A CA 1
ATOM 1526 C C . VAL A 1 191 ? -1.541 -4.850 0.499 1.00 93.31 191 VAL A C 1
ATOM 1528 O O . VAL A 1 191 ? -1.984 -4.949 -0.644 1.00 93.31 191 VAL A O 1
ATOM 1531 N N . ARG A 1 192 ? -0.234 -4.676 0.740 1.00 89.19 192 ARG A N 1
ATOM 1532 C CA . ARG A 1 192 ? 0.777 -4.551 -0.323 1.00 89.19 192 ARG A CA 1
ATOM 1533 C C . ARG A 1 192 ? 0.935 -5.819 -1.151 1.00 89.19 192 ARG A C 1
ATOM 1535 O O . ARG A 1 192 ? 1.103 -5.722 -2.364 1.00 89.19 192 ARG A O 1
ATOM 1542 N N . SER A 1 193 ? 0.879 -6.991 -0.519 1.00 86.69 193 SER A N 1
ATOM 1543 C CA . SER A 1 193 ? 0.973 -8.265 -1.240 1.00 86.69 193 SER A CA 1
ATOM 1544 C C . SER A 1 193 ? -0.224 -8.488 -2.166 1.00 86.69 193 SER A C 1
ATOM 1546 O O . SER A 1 193 ? -0.018 -8.898 -3.306 1.00 86.69 193 SER A O 1
ATOM 1548 N N . ARG A 1 194 ? -1.443 -8.104 -1.754 1.00 88.75 194 ARG A N 1
ATOM 1549 C CA . ARG A 1 194 ? -2.638 -8.202 -2.613 1.00 88.75 194 ARG A CA 1
ATOM 1550 C C . ARG A 1 194 ? -2.596 -7.300 -3.845 1.00 88.75 194 ARG A C 1
ATOM 1552 O O . ARG A 1 194 ? -3.288 -7.588 -4.814 1.00 88.75 194 ARG A O 1
ATOM 1559 N N . THR A 1 195 ? -1.787 -6.237 -3.854 1.00 82.69 195 THR A N 1
ATOM 1560 C CA . THR A 1 195 ? -1.624 -5.432 -5.070 1.00 82.69 195 THR A CA 1
ATOM 1561 C C . THR A 1 195 ? -1.042 -6.263 -6.214 1.00 82.69 195 THR A C 1
ATOM 1563 O O . THR A 1 195 ? -1.488 -6.112 -7.341 1.00 82.69 195 THR A O 1
ATOM 1566 N N . TYR A 1 196 ? -0.088 -7.161 -5.956 1.00 72.69 196 TYR A N 1
ATOM 1567 C CA . TYR A 1 196 ? 0.556 -7.954 -7.012 1.00 72.69 196 TYR A CA 1
ATOM 1568 C C . TYR A 1 196 ? -0.175 -9.260 -7.361 1.00 72.69 196 TYR A C 1
ATOM 1570 O O . TYR A 1 196 ? 0.118 -9.849 -8.396 1.00 72.69 196 TYR A O 1
ATOM 1578 N N . GLU A 1 197 ? -1.084 -9.753 -6.520 1.00 66.19 197 GLU A N 1
ATOM 1579 C CA . GLU A 1 197 ? -1.669 -11.076 -6.740 1.00 66.19 197 GLU A CA 1
ATOM 1580 C C . GLU A 1 197 ? -2.595 -11.114 -7.960 1.00 66.19 197 GLU A C 1
ATOM 1582 O O . GLU A 1 197 ? -3.679 -10.524 -7.985 1.00 66.19 197 GLU A O 1
ATOM 1587 N N . HIS A 1 198 ? -2.134 -11.860 -8.960 1.00 55.19 198 HIS A N 1
ATOM 1588 C CA . HIS A 1 198 ? -2.888 -12.308 -10.118 1.00 55.19 198 HIS A CA 1
ATOM 1589 C C . HIS A 1 198 ? -3.217 -13.784 -9.889 1.00 55.19 198 HIS A C 1
ATOM 1591 O O . HIS A 1 198 ? -2.353 -14.521 -9.418 1.00 55.19 198 HIS A O 1
ATOM 1597 N N . GLU A 1 199 ? -4.471 -14.152 -10.135 1.00 41.16 199 GLU A N 1
ATOM 1598 C CA . GLU A 1 199 ? -5.047 -15.495 -9.940 1.00 41.16 199 GLU A CA 1
ATOM 1599 C C . GLU A 1 199 ? -4.155 -16.657 -10.406 1.00 41.16 199 GLU A C 1
ATOM 1601 O O . GLU A 1 199 ? -3.529 -16.543 -11.486 1.00 41.16 199 GLU A O 1
#

Solvent-accessible surface area (backbone atoms only — not comparable to full-atom values): 10840 Å² total; per-residue (Å²): 129,77,84,52,83,81,48,72,66,73,54,74,81,39,31,52,44,43,52,41,40,27,36,57,46,8,24,46,92,84,66,49,65,36,64,20,88,86,60,44,71,43,32,29,38,42,79,74,45,70,38,73,73,92,85,46,76,49,63,58,84,61,66,64,57,52,48,50,49,38,34,42,54,56,35,45,44,49,36,70,60,32,66,66,52,44,54,51,6,44,53,46,25,67,76,71,42,20,57,38,21,16,91,56,21,62,13,66,10,89,46,24,93,80,43,65,59,60,46,68,43,38,57,42,57,71,61,53,22,53,41,22,58,63,48,46,37,50,48,47,36,53,29,16,78,58,95,73,82,54,69,78,50,54,72,58,37,52,74,66,52,46,68,74,74,58,68,62,66,34,80,50,64,49,34,54,91,76,44,53,74,67,49,42,52,26,33,40,51,24,53,49,39,24,39,50,61,71,136

Foldseek 3Di:
DPQPPVPLDSQALAFLLQVLCCQVFCAGPVRFWHAEPVGDTRDHVQQVQWDDDPHDTDHHDDVVSSLLVSLVVVLVSQVVSDVVLLVLLLVLCVVAPCQQQNSLSQRDHVCQVVKPPGRDRLLPSVLSRQDGLVLQLVCQQQFAADDDDDPVNCVSGDPVSCVPPPDNHIPTDRCHVVDDSSSSSSPSSNSSNSNNDDD

Mean predicted aligned error: 7.52 Å

Secondary structure (DSSP, 8-state):
----TTSS-TTTT--HHHHHHHHHHSB-TT--B-B-TTS-BT--GGGG-EEESSS-EEES--HHHHHHHHHHHHHHHHHHH-HHHHHHHHHHHHHHTHHHH-TTSSS--TTGGG-SSPPP-TT-HHHHHH--HHHHHHHHHHTTB-S---HHHHTTS-HHHHHHH--SB-SPPP-BTTB-HHHHHHHHHHHHHHHH---

Sequence (199 aa):
VNPDFYSTDWRFEKTPGELFRLIETGKDRFGRLHPGPSGKMGEGWKGAIKDNRGGQLVATGDPIAIWNVVFYVWSRSIAGASPTRFTEAWNVYSQNCNVCHGTLGKGDGPLHKTLQPLPFNFQNYKAMAETTDTFLYWRISEGGQWTSIPESIQRTMTPEALKLYVHQWSSMPAWKGILTEQERWLAVDGVRSRTYEHE